Protein AF-A0AAD8ZWH4-F1 (afdb_monomer_lite)

Organism: NCBI:txid2609070

pLDDT: mean 76.04, std 18.14, range [33.19, 96.25]

Sequence (184 aa):
MHLHIHHRAPTSFPIEGVAQEEFKTHESKQEHLYDRAARTIQRAWNKHVDIAVFKYIKSLVSFHSQGDPRLLLKYVNPKEADLLDAASGVFIRFRLGGLTFPPSIYYKIFTHRPVVDLCASSPKDYTHAGQKRPVPRQIHNGHLLAHDDRSGWYHRVENNGWRLLSGKVALSSNICCMTYRCKY

Foldseek 3Di:
DDDDDDDDDDDPDPDPVVVVVVVVVVVVVVVVVVVVVVVVVVVVVVVVVLVVVVVVVVVVQVVQQPDDVLVVCCVQPPVVSVVDDPVQQKGKHWDFDDDDPPTFIWIAIDGPDDDDDPLVVPQDDPVDPLPPDDDPVVVPPPDDDPPDPCPNGDDDDPPRDIGTRDDPPPPPDDPDDDPPPPDD

Radius of gyration: 39.27 Å; chains: 1; bounding box: 100×45×132 Å

Secondary structure (DSSP, 8-state):
------PPP------HHHHHHHHHHHHHHHHHHHHHHHHHHHHHHHHHHHHHHHHHHHHHHHHHTTS-HHHHHHHH-HHHHHH--GGG-EEEEEEEE-SSSSPEEEEEEEESS----HHHH--S-TTSGGGSPPPHHHHTTT--------TTS-------PPEE-S------SSS---------

Structure (mmCIF, N/CA/C/O backbone):
data_AF-A0AAD8ZWH4-F1
#
_entry.id   AF-A0AAD8ZWH4-F1
#
loop_
_atom_site.group_PDB
_atom_site.id
_atom_site.type_symbol
_atom_site.label_atom_id
_atom_site.label_alt_id
_atom_site.label_comp_id
_atom_site.label_asym_id
_atom_site.label_entity_id
_atom_site.label_seq_id
_atom_site.pdbx_PDB_ins_code
_atom_site.Cartn_x
_atom_site.Cartn_y
_atom_site.Cartn_z
_atom_site.occupancy
_atom_site.B_iso_or_equiv
_atom_site.auth_seq_id
_atom_site.auth_comp_id
_atom_site.auth_asym_id
_atom_site.auth_atom_id
_atom_site.pdbx_PDB_model_num
ATOM 1 N N . MET A 1 1 ? -64.662 27.764 88.617 1.00 41.22 1 MET A N 1
ATOM 2 C CA . MET A 1 1 ? -64.398 27.128 87.310 1.00 41.22 1 MET A CA 1
ATOM 3 C C . MET A 1 1 ? -63.633 28.122 86.447 1.00 41.22 1 MET A C 1
ATOM 5 O O . MET A 1 1 ? -64.223 29.100 86.018 1.00 41.22 1 MET A O 1
ATOM 9 N N . HIS A 1 2 ? -62.316 27.953 86.308 1.00 39.38 2 HIS A N 1
ATOM 10 C CA . HIS A 1 2 ? -61.442 28.829 85.515 1.00 39.38 2 HIS A CA 1
ATOM 11 C C . HIS A 1 2 ? -60.953 28.022 84.303 1.00 39.38 2 HIS A C 1
ATOM 13 O O . HIS A 1 2 ? -60.217 27.053 84.475 1.00 39.38 2 HIS A O 1
ATOM 19 N N . LEU A 1 3 ? -61.408 28.374 83.098 1.00 42.09 3 LEU A N 1
ATOM 20 C CA . LEU A 1 3 ? -60.976 27.754 81.842 1.00 42.09 3 LEU A CA 1
ATOM 21 C C . LEU A 1 3 ? -59.651 28.387 81.395 1.00 42.09 3 LEU A C 1
ATOM 23 O O . LEU A 1 3 ? -59.611 29.571 81.073 1.00 42.09 3 LEU A O 1
ATOM 27 N N . HIS A 1 4 ? -58.575 27.599 81.373 1.00 47.69 4 HIS A N 1
ATOM 28 C CA . HIS A 1 4 ? -57.314 27.979 80.733 1.00 47.69 4 HIS A CA 1
ATOM 29 C C . HIS A 1 4 ? -57.419 27.734 79.223 1.00 47.69 4 HIS A C 1
ATOM 31 O O . HIS A 1 4 ? -57.492 26.591 78.773 1.00 47.69 4 HIS A O 1
ATOM 37 N N . ILE A 1 5 ? -57.422 28.814 78.441 1.00 55.22 5 ILE A N 1
ATOM 38 C CA . ILE A 1 5 ? -57.304 28.757 76.982 1.00 55.22 5 ILE A CA 1
ATOM 39 C C . ILE A 1 5 ? -55.814 28.672 76.645 1.00 55.22 5 ILE A C 1
ATOM 41 O O . ILE A 1 5 ? -55.068 29.633 76.826 1.00 55.22 5 ILE A O 1
ATOM 45 N N . HIS A 1 6 ? -55.369 27.517 76.156 1.00 45.06 6 HIS A N 1
ATOM 46 C CA . HIS A 1 6 ? -54.030 27.371 75.594 1.00 45.06 6 HIS A CA 1
ATOM 47 C C . HIS A 1 6 ? -54.014 27.912 74.159 1.00 45.06 6 HIS A C 1
ATOM 49 O O . HIS A 1 6 ? -54.626 27.337 73.259 1.00 45.06 6 HIS A O 1
ATOM 55 N N . HIS A 1 7 ? -53.288 29.007 73.935 1.00 52.09 7 HIS A N 1
ATOM 56 C CA . HIS A 1 7 ? -52.956 29.478 72.593 1.00 52.09 7 HIS A CA 1
ATOM 57 C C . HIS A 1 7 ? -51.924 28.538 71.955 1.00 52.09 7 HIS A C 1
ATOM 59 O O . HIS A 1 7 ? -50.801 28.406 72.442 1.00 52.09 7 HIS A O 1
ATOM 65 N N . ARG A 1 8 ? -52.300 27.881 70.854 1.00 46.53 8 ARG A N 1
ATOM 66 C CA . ARG A 1 8 ? -51.381 27.092 70.025 1.00 46.53 8 ARG A CA 1
ATOM 67 C C . ARG A 1 8 ? -50.667 28.031 69.050 1.00 46.53 8 ARG A C 1
ATOM 69 O O . ARG A 1 8 ? -51.327 28.729 68.285 1.00 46.53 8 ARG A O 1
ATOM 76 N N . ALA A 1 9 ? -49.335 28.053 69.090 1.00 59.28 9 ALA A N 1
ATOM 77 C CA . ALA A 1 9 ? -48.513 28.791 68.133 1.00 59.28 9 ALA A CA 1
ATOM 78 C C . ALA A 1 9 ? -48.730 28.265 66.697 1.00 59.28 9 ALA A C 1
ATOM 80 O O . ALA A 1 9 ? -48.965 27.062 66.527 1.00 59.28 9 ALA A O 1
ATOM 81 N N . PRO A 1 10 ? -48.643 29.127 65.667 1.00 48.34 10 PRO A N 1
ATOM 82 C CA . PRO A 1 10 ? -48.803 28.704 64.287 1.00 48.34 10 PRO A CA 1
ATOM 83 C C . PRO A 1 10 ? -47.606 27.837 63.895 1.00 48.34 10 PRO A C 1
ATOM 85 O O . PRO A 1 10 ? -46.461 28.283 63.874 1.00 48.34 10 PRO A O 1
ATOM 88 N N . THR A 1 11 ? -47.878 26.570 63.605 1.00 52.94 11 THR A N 1
ATOM 89 C CA . THR A 1 11 ? -46.924 25.668 62.966 1.00 52.94 11 THR A CA 1
ATOM 90 C C . THR A 1 11 ? -46.617 26.228 61.582 1.00 52.94 11 THR A C 1
ATOM 92 O O . THR A 1 11 ? -47.502 26.260 60.727 1.00 52.94 11 THR A O 1
ATOM 95 N N . SER A 1 12 ? -45.390 26.699 61.360 1.00 56.69 12 SER A N 1
ATOM 96 C CA . SER A 1 12 ? -44.908 27.043 60.025 1.00 56.69 12 SER A CA 1
ATOM 97 C C . SER A 1 12 ? -45.000 25.799 59.144 1.00 56.69 12 SER A C 1
ATOM 99 O O . SER A 1 12 ? -44.300 24.813 59.386 1.00 56.69 12 SER A O 1
ATOM 101 N N . PHE A 1 13 ? -45.894 25.831 58.161 1.00 57.00 13 PHE A N 1
ATOM 102 C CA . PHE A 1 13 ? -45.976 24.810 57.126 1.00 57.00 13 PHE A CA 1
ATOM 103 C C . PHE A 1 13 ? -44.652 24.771 56.344 1.00 57.00 13 PHE A C 1
ATOM 105 O O . PHE A 1 13 ? -44.111 25.838 56.035 1.00 57.00 13 PHE A O 1
ATOM 112 N N . PRO A 1 14 ? -44.112 23.583 56.018 1.00 52.75 14 PRO A N 1
ATOM 113 C CA . PRO A 1 14 ? -42.982 23.479 55.108 1.00 52.75 14 PRO A CA 1
ATOM 114 C C . PRO A 1 14 ? -43.379 24.074 53.754 1.00 52.75 14 PRO A C 1
ATOM 116 O O . PRO A 1 14 ? -44.436 23.759 53.213 1.00 52.75 14 PRO A O 1
ATOM 119 N N . ILE A 1 15 ? -42.535 24.958 53.234 1.00 57.09 15 ILE A N 1
ATOM 120 C CA . ILE A 1 15 ? -42.694 25.636 51.947 1.00 57.09 15 ILE A CA 1
ATOM 121 C C . ILE A 1 15 ? -42.748 24.567 50.838 1.00 57.09 15 ILE A C 1
ATOM 123 O O . ILE A 1 15 ? -41.731 23.942 50.544 1.00 57.09 15 ILE A O 1
ATOM 127 N N . GLU A 1 16 ? -43.918 24.360 50.217 1.00 56.56 16 GLU A N 1
ATOM 128 C CA . GLU A 1 16 ? -44.148 23.373 49.136 1.00 56.56 16 GLU A CA 1
ATOM 129 C C . GLU A 1 16 ? -43.170 23.515 47.953 1.00 56.56 16 GLU A C 1
ATOM 131 O O . GLU A 1 16 ? -42.888 22.538 47.260 1.00 56.56 16 GLU A O 1
ATOM 136 N N . GLY A 1 17 ? -42.586 24.702 47.756 1.00 52.25 17 GLY A N 1
ATOM 137 C CA . GLY A 1 17 ? -41.589 24.955 46.712 1.00 52.25 17 GLY A CA 1
ATOM 138 C C . GLY A 1 17 ? -40.255 24.221 46.902 1.00 52.25 17 GLY A C 1
ATOM 139 O O . GLY A 1 17 ? -39.638 23.834 45.914 1.00 52.25 17 GLY A O 1
ATOM 140 N N . VAL A 1 18 ? -39.825 23.954 48.142 1.00 53.38 18 VAL A N 1
ATOM 141 C CA . VAL A 1 18 ? -38.516 23.318 48.406 1.00 53.38 18 VAL A CA 1
ATOM 142 C C . VAL A 1 18 ? -38.550 21.827 48.059 1.00 53.38 18 VAL A C 1
ATOM 144 O O . VAL A 1 18 ? -37.627 21.308 47.437 1.00 53.38 18 VAL A O 1
ATOM 147 N N . ALA A 1 19 ? -39.655 21.144 48.369 1.00 56.09 19 ALA A N 1
ATOM 148 C CA . ALA A 1 19 ? -39.824 19.725 48.056 1.00 56.09 19 ALA A CA 1
ATOM 149 C C . ALA A 1 19 ? -39.937 19.466 46.541 1.00 56.09 19 ALA A C 1
ATOM 151 O O . ALA A 1 19 ? -39.460 18.446 46.041 1.00 56.09 19 ALA A O 1
ATOM 152 N N . GLN A 1 20 ? -40.538 20.398 45.793 1.00 52.09 20 GLN A N 1
ATOM 153 C CA . GLN A 1 20 ? -40.645 20.300 44.335 1.00 52.09 20 GLN A CA 1
ATOM 154 C C . GLN A 1 20 ? -39.304 20.551 43.629 1.00 52.09 20 GLN A C 1
ATOM 156 O O . GLN A 1 20 ? -38.992 19.863 42.654 1.00 52.09 20 GLN A O 1
ATOM 161 N N . GLU A 1 21 ? -38.485 21.485 44.124 1.00 54.97 21 GLU A N 1
ATOM 162 C CA . GLU A 1 21 ? -37.126 21.709 43.614 1.00 54.97 21 GLU A CA 1
ATOM 163 C C . GLU A 1 21 ? -36.183 20.545 43.942 1.00 54.97 21 GLU A C 1
ATOM 165 O O . GLU A 1 21 ? -35.417 20.114 43.074 1.00 54.97 21 GLU A O 1
ATOM 170 N N . GLU A 1 22 ? -36.267 19.965 45.143 1.00 59.69 22 GLU A N 1
ATOM 171 C CA . GLU A 1 22 ? -35.488 18.777 45.506 1.00 59.69 22 GLU A CA 1
ATOM 172 C C . GLU A 1 22 ? -35.849 17.571 44.625 1.00 59.69 22 GLU A C 1
ATOM 174 O O . GLU A 1 22 ? -34.952 16.920 44.083 1.00 59.69 22 GLU A O 1
ATOM 179 N N . PHE A 1 23 ? -37.139 17.317 44.382 1.00 59.16 23 PHE A N 1
ATOM 180 C CA . PHE A 1 23 ? -37.594 16.214 43.528 1.00 59.16 23 PHE A CA 1
ATOM 181 C C . PHE A 1 23 ? -37.084 16.338 42.079 1.00 59.16 23 PHE A C 1
ATOM 183 O O . PHE A 1 23 ? -36.495 15.396 41.544 1.00 59.16 23 PHE A O 1
ATOM 190 N N . LYS A 1 24 ? -37.188 17.531 41.473 1.00 64.38 24 LYS A N 1
ATOM 191 C CA . LYS A 1 24 ? -36.640 17.816 40.128 1.00 64.38 24 LYS A CA 1
ATOM 192 C C . LYS A 1 24 ? -35.118 17.653 40.061 1.00 64.38 24 LYS A C 1
ATOM 194 O O . LYS A 1 24 ? -34.552 17.210 39.057 1.00 64.38 24 LYS A O 1
ATOM 199 N N . THR A 1 25 ? -34.434 18.007 41.145 1.00 67.31 25 THR A N 1
ATOM 200 C CA . THR A 1 25 ? -32.977 17.880 41.254 1.00 67.31 25 THR A CA 1
ATOM 201 C C . THR A 1 25 ? -32.548 16.413 41.380 1.00 67.31 25 THR A C 1
ATOM 203 O O . THR A 1 25 ? -31.485 16.034 40.893 1.00 67.31 25 THR A O 1
ATOM 206 N N . HIS A 1 26 ? -33.360 15.558 42.004 1.00 69.25 26 HIS A N 1
ATOM 207 C CA . HIS A 1 26 ? -33.101 14.120 42.102 1.00 69.25 26 HIS A CA 1
ATOM 208 C C . HIS A 1 26 ? -33.327 13.380 40.777 1.00 69.25 26 HIS A C 1
ATOM 210 O O . HIS A 1 26 ? -32.497 12.544 40.410 1.00 69.25 26 HIS A O 1
ATOM 216 N N . GLU A 1 27 ? -34.376 13.730 40.032 1.00 74.81 27 GLU A N 1
ATOM 217 C CA . GLU A 1 27 ? -34.676 13.148 38.718 1.00 74.81 27 GLU A CA 1
ATOM 218 C C . GLU A 1 27 ? -33.598 13.507 37.679 1.00 74.81 27 GLU A C 1
ATOM 220 O O . GLU A 1 27 ? -33.019 12.620 37.054 1.00 74.81 27 GLU A O 1
ATOM 225 N N . SER A 1 28 ? -33.191 14.779 37.604 1.00 76.56 28 SER A N 1
ATOM 226 C CA . SER A 1 28 ? -32.084 15.216 36.729 1.00 76.56 28 SER A CA 1
ATOM 227 C C . SER A 1 28 ? -30.731 14.586 37.098 1.00 76.56 28 SER A C 1
ATOM 229 O O . SER A 1 28 ? -29.929 14.248 36.221 1.00 76.56 28 SER A O 1
ATOM 231 N N . LYS A 1 29 ? -30.467 14.355 38.394 1.00 80.69 29 LYS A N 1
ATOM 232 C CA . LYS A 1 29 ? -29.298 13.580 38.845 1.00 80.69 29 LYS A CA 1
ATOM 233 C C . LYS A 1 29 ? -29.377 12.127 38.374 1.00 80.69 29 LYS A C 1
ATOM 235 O O . LYS A 1 29 ? -28.361 11.592 37.933 1.00 80.69 29 LYS A O 1
ATOM 240 N N . GLN A 1 30 ? -30.544 11.487 38.453 1.00 83.06 30 GLN A N 1
ATOM 241 C CA . GLN A 1 30 ? -30.736 10.117 37.972 1.00 83.06 30 GLN A CA 1
ATOM 242 C C . GLN A 1 30 ? -30.568 10.013 36.455 1.00 83.06 30 GLN A C 1
ATOM 244 O O . GLN A 1 30 ? -29.834 9.139 35.998 1.00 83.06 30 GLN A O 1
ATOM 249 N N . GLU A 1 31 ? -31.145 10.928 35.677 1.00 87.00 31 GLU A N 1
ATOM 250 C CA . GLU A 1 31 ? -30.952 10.986 34.222 1.00 87.00 31 GLU A CA 1
ATOM 251 C C . GLU A 1 31 ? -29.471 11.114 33.849 1.00 87.00 31 GLU A C 1
ATOM 253 O O . GLU A 1 31 ? -28.972 10.374 33.000 1.00 87.00 31 GLU A O 1
ATOM 258 N N . HIS A 1 32 ? -28.724 11.975 34.545 1.00 91.31 32 HIS A N 1
ATOM 259 C CA . HIS A 1 32 ? -27.287 12.127 34.323 1.00 91.31 32 HIS A CA 1
ATOM 260 C C . HIS A 1 32 ? -26.491 10.851 34.673 1.00 91.31 32 HIS A C 1
ATOM 262 O O . HIS A 1 32 ? -25.496 10.526 34.017 1.00 91.31 32 HIS A O 1
ATOM 268 N N . LEU A 1 33 ? -26.915 10.090 35.691 1.00 92.56 33 LEU A N 1
ATOM 269 C CA . LEU A 1 33 ? -26.318 8.791 36.023 1.00 92.56 33 LEU A CA 1
ATOM 270 C C . LEU A 1 33 ? -26.608 7.740 34.945 1.00 92.56 33 LEU A C 1
ATOM 272 O O . LEU A 1 33 ? -25.695 7.000 34.568 1.00 92.56 33 LEU A O 1
ATOM 276 N N . TYR A 1 34 ? -27.834 7.704 34.417 1.00 94.19 34 TYR A N 1
ATOM 277 C CA . TYR A 1 34 ? -28.201 6.814 33.316 1.00 94.19 34 TYR A CA 1
ATOM 278 C C . TYR A 1 34 ? -27.459 7.165 32.024 1.00 94.19 34 TYR A C 1
ATOM 280 O O . TYR A 1 34 ? -26.926 6.259 31.385 1.00 94.19 34 TYR A O 1
ATOM 288 N N . ASP A 1 35 ? -27.317 8.449 31.679 1.00 94.94 35 ASP A N 1
ATOM 289 C CA . ASP A 1 35 ? -26.519 8.880 30.522 1.00 94.94 35 ASP A CA 1
ATOM 290 C C . ASP A 1 35 ? -25.043 8.488 30.694 1.00 94.94 35 ASP A C 1
ATOM 292 O O . ASP A 1 35 ? -24.409 7.938 29.790 1.00 94.94 35 ASP A O 1
ATOM 296 N N . ARG A 1 36 ? -24.483 8.660 31.899 1.00 94.94 36 ARG A N 1
ATOM 297 C CA . ARG A 1 36 ? -23.110 8.226 32.198 1.00 94.94 36 ARG A CA 1
ATOM 298 C C . ARG A 1 36 ? -22.940 6.709 32.068 1.00 94.94 36 ARG A C 1
ATOM 300 O O . ARG A 1 36 ? -21.927 6.253 31.520 1.00 94.94 36 ARG A O 1
ATOM 307 N N . ALA A 1 37 ? -23.900 5.927 32.554 1.00 95.38 37 ALA A N 1
ATOM 308 C CA . ALA A 1 37 ? -23.895 4.473 32.418 1.00 95.38 37 ALA A CA 1
ATOM 309 C C . ALA A 1 37 ? -24.014 4.055 30.942 1.00 95.38 37 ALA A C 1
ATOM 311 O O . ALA A 1 37 ? -23.190 3.275 30.458 1.00 95.38 37 ALA A O 1
ATOM 312 N N . ALA A 1 38 ? -24.951 4.648 30.198 1.00 96.00 38 ALA A N 1
ATOM 313 C CA . ALA A 1 38 ? -25.151 4.405 28.774 1.00 96.00 38 ALA A CA 1
ATOM 314 C C . ALA A 1 38 ? -23.889 4.723 27.961 1.00 96.00 38 ALA A C 1
ATOM 316 O O . ALA A 1 38 ? -23.426 3.878 27.195 1.00 96.00 38 ALA A O 1
ATOM 317 N N . ARG A 1 39 ? -23.247 5.877 28.191 1.00 95.81 39 ARG A N 1
ATOM 318 C CA . ARG A 1 39 ? -21.968 6.234 27.551 1.00 95.81 39 ARG A CA 1
ATOM 319 C C . ARG A 1 39 ? -20.857 5.246 27.879 1.00 95.81 39 ARG A C 1
ATOM 321 O O . ARG A 1 39 ? -20.007 4.985 27.031 1.00 95.81 39 ARG A O 1
ATOM 328 N N . THR A 1 40 ? -20.835 4.697 29.091 1.00 96.25 40 THR A N 1
ATOM 329 C CA . THR A 1 40 ? -19.837 3.692 29.488 1.00 96.25 40 THR A CA 1
ATOM 330 C C . THR A 1 40 ? -20.035 2.397 28.704 1.00 96.25 40 THR A C 1
ATOM 332 O O . THR A 1 40 ? -19.074 1.877 28.134 1.00 96.25 40 THR A O 1
ATOM 335 N N . ILE A 1 41 ? -21.281 1.931 28.596 1.00 95.50 41 ILE A N 1
ATOM 336 C CA . ILE A 1 41 ? -21.647 0.746 27.811 1.00 95.50 41 ILE A CA 1
ATOM 337 C C . ILE A 1 41 ? -21.333 0.967 26.327 1.00 95.50 41 ILE A C 1
ATOM 339 O O . ILE A 1 41 ? -20.656 0.146 25.713 1.00 95.50 41 ILE A O 1
ATOM 343 N N . GLN A 1 42 ? -21.739 2.105 25.761 1.00 95.75 42 GLN A N 1
ATOM 344 C CA . GLN A 1 42 ? -21.472 2.459 24.364 1.00 95.75 42 GLN A CA 1
ATOM 345 C C . GLN A 1 42 ? -19.973 2.541 24.066 1.00 95.75 42 GLN A C 1
ATOM 347 O O . GLN A 1 42 ? -19.519 2.021 23.053 1.00 95.75 42 GLN A O 1
ATOM 352 N N . ARG A 1 43 ? -19.173 3.147 24.952 1.00 94.88 43 ARG A N 1
ATOM 353 C CA . ARG A 1 43 ? -17.709 3.192 24.800 1.00 94.88 43 ARG A CA 1
ATOM 354 C C . ARG A 1 43 ? -17.093 1.799 24.839 1.00 94.88 43 ARG A C 1
ATOM 356 O O . ARG A 1 43 ? -16.206 1.515 24.038 1.00 94.88 43 ARG A O 1
ATOM 363 N N . ALA A 1 44 ? -17.550 0.938 25.748 1.00 96.12 44 ALA A N 1
ATOM 364 C CA . ALA A 1 44 ? -17.080 -0.442 25.829 1.00 96.12 44 ALA A CA 1
ATOM 365 C C . ALA A 1 44 ? -17.439 -1.234 24.561 1.00 96.12 44 ALA A C 1
ATOM 367 O O . ALA A 1 44 ? -16.586 -1.939 24.021 1.00 96.12 44 ALA A O 1
ATOM 368 N N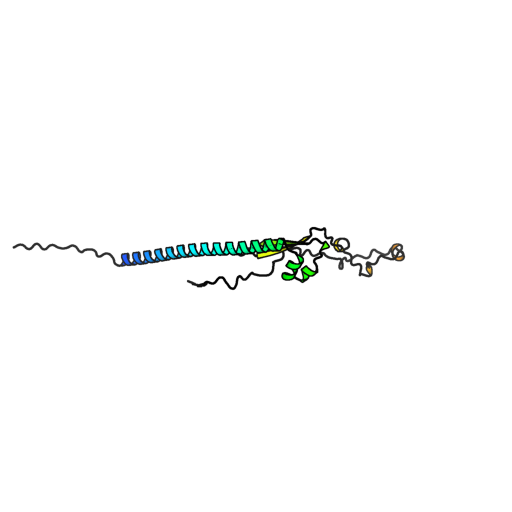 . TRP A 1 45 ? -18.659 -1.056 24.051 1.00 95.31 45 TRP A N 1
ATOM 369 C CA . TRP A 1 45 ? -19.117 -1.666 22.806 1.00 95.31 45 TRP A CA 1
ATOM 370 C C . TRP A 1 45 ? -18.326 -1.171 21.594 1.00 95.31 45 TRP A C 1
ATOM 372 O O . TRP A 1 45 ? -17.777 -1.982 20.852 1.00 95.31 45 TRP A O 1
ATOM 382 N N . ASN A 1 46 ? -18.177 0.144 21.432 1.00 92.38 46 ASN A N 1
ATOM 383 C CA . ASN A 1 46 ? -17.403 0.727 20.337 1.00 92.38 46 ASN A CA 1
ATOM 384 C C . ASN A 1 46 ? -15.953 0.237 20.376 1.00 92.38 46 ASN A C 1
ATOM 386 O O . ASN A 1 46 ? -15.439 -0.221 19.366 1.00 92.38 46 ASN A O 1
ATOM 390 N N . LYS A 1 47 ? -15.327 0.191 21.560 1.00 93.50 47 LYS A N 1
ATOM 391 C CA . LYS A 1 47 ? -13.987 -0.388 21.725 1.00 93.50 47 LYS A CA 1
ATOM 392 C C . LYS A 1 47 ? -13.936 -1.858 21.299 1.00 93.50 47 LYS A C 1
ATOM 394 O O . LYS A 1 47 ? -12.960 -2.276 20.681 1.00 93.50 47 LYS A O 1
ATOM 399 N N . HIS A 1 48 ? -14.947 -2.655 21.642 1.00 94.25 48 HIS A N 1
ATOM 400 C CA . HIS A 1 48 ? -15.020 -4.056 21.229 1.00 94.25 48 HIS A CA 1
ATOM 401 C C . HIS A 1 48 ? -15.100 -4.189 19.702 1.00 94.25 48 HIS A C 1
ATOM 403 O O . HIS A 1 48 ? -14.327 -4.950 19.116 1.00 94.25 48 HIS A O 1
ATOM 409 N N . VAL A 1 49 ? -15.976 -3.407 19.066 1.00 93.06 49 VAL A N 1
ATOM 410 C CA . VAL A 1 49 ? -16.127 -3.356 17.606 1.00 93.06 49 VAL A CA 1
ATOM 411 C C . VAL A 1 49 ? -14.829 -2.897 16.941 1.00 93.06 49 VAL A C 1
ATOM 413 O O . VAL A 1 49 ? -14.348 -3.563 16.028 1.00 93.06 49 VAL A O 1
ATOM 416 N N . ASP A 1 50 ? -14.199 -1.835 17.441 1.00 90.75 50 ASP A N 1
ATOM 417 C CA . ASP A 1 50 ? -12.944 -1.306 16.903 1.00 90.75 50 ASP A CA 1
ATOM 418 C C . ASP A 1 50 ? -11.817 -2.345 16.984 1.00 90.75 50 ASP A C 1
ATOM 420 O O . ASP A 1 50 ? -11.078 -2.567 16.021 1.00 90.75 50 ASP A O 1
ATOM 424 N N . ILE A 1 51 ? -11.711 -3.062 18.107 1.00 91.75 51 ILE A N 1
ATOM 425 C CA . ILE A 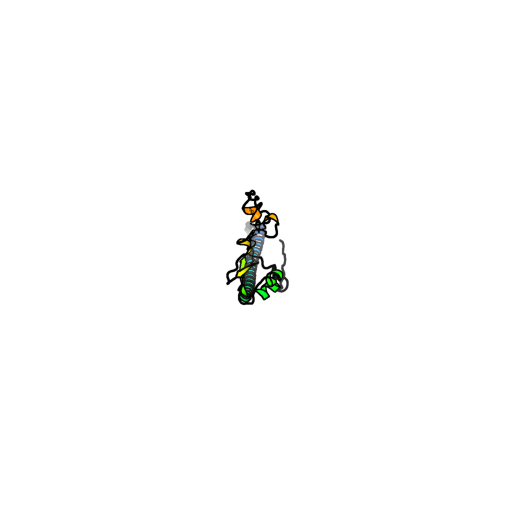1 51 ? -10.750 -4.160 18.256 1.00 91.75 51 ILE A CA 1
ATOM 426 C C . ILE A 1 51 ? -11.048 -5.284 17.255 1.00 91.75 51 ILE A C 1
ATOM 428 O O . ILE A 1 51 ? -10.111 -5.836 16.672 1.00 91.75 51 ILE A O 1
ATOM 432 N N . ALA A 1 52 ? -12.317 -5.639 17.047 1.00 91.94 52 ALA A N 1
ATOM 433 C CA . ALA A 1 52 ? -12.708 -6.680 16.099 1.00 91.94 52 ALA A CA 1
ATOM 434 C C . ALA A 1 52 ? -12.355 -6.292 14.653 1.00 91.94 52 ALA A C 1
ATOM 436 O O . ALA A 1 52 ? -11.712 -7.070 13.945 1.00 91.94 52 ALA A O 1
ATOM 437 N N . VAL A 1 53 ? -12.681 -5.063 14.248 1.00 91.06 53 VAL A N 1
ATOM 438 C CA . VAL A 1 53 ? -12.343 -4.514 12.927 1.00 91.06 53 VAL A CA 1
ATOM 439 C C . VAL A 1 53 ? -10.830 -4.472 12.726 1.00 91.06 53 VAL A C 1
ATOM 441 O O . VAL A 1 53 ? -10.330 -4.907 11.690 1.00 91.06 53 VAL A O 1
ATOM 444 N N . PHE A 1 54 ? -10.071 -4.020 13.726 1.00 90.31 54 PHE A N 1
ATOM 445 C CA . PHE A 1 54 ? -8.614 -3.992 13.639 1.00 90.31 54 PHE A CA 1
ATOM 446 C C . PHE A 1 54 ? -8.011 -5.396 13.506 1.00 90.31 54 PHE A C 1
ATOM 448 O O . PHE A 1 54 ? -7.124 -5.607 12.679 1.00 90.31 54 PHE A O 1
ATOM 455 N N . LYS A 1 55 ? -8.497 -6.372 14.284 1.00 91.31 55 LYS A N 1
ATOM 456 C CA . LYS A 1 55 ? -8.057 -7.773 14.178 1.00 91.31 55 LYS A CA 1
ATOM 457 C C . LYS A 1 55 ? -8.325 -8.341 12.786 1.00 91.31 55 LYS A C 1
ATOM 459 O O . LYS A 1 55 ? -7.440 -8.994 12.238 1.00 91.31 55 LYS A O 1
ATOM 464 N N . TYR A 1 56 ? -9.494 -8.053 12.216 1.00 90.81 56 TYR A N 1
ATOM 465 C CA . TYR A 1 56 ? -9.850 -8.453 10.855 1.00 90.81 56 TYR A CA 1
ATOM 466 C C . TYR A 1 56 ? -8.926 -7.820 9.806 1.00 90.81 56 TYR A C 1
ATOM 468 O O . TYR A 1 56 ? -8.362 -8.517 8.970 1.00 90.81 56 TYR A O 1
ATOM 476 N N . ILE A 1 57 ? -8.695 -6.506 9.876 1.00 89.25 57 ILE A N 1
ATOM 477 C CA . ILE A 1 57 ? -7.785 -5.817 8.948 1.00 89.25 57 ILE A CA 1
ATOM 478 C C . ILE A 1 57 ? -6.357 -6.370 9.077 1.00 89.25 57 ILE A C 1
ATOM 480 O O . ILE A 1 57 ? -5.675 -6.595 8.077 1.00 89.25 57 ILE A O 1
ATOM 484 N N . LYS A 1 58 ? -5.902 -6.629 10.308 1.00 89.88 58 LYS A N 1
ATOM 485 C CA . LYS A 1 58 ? -4.583 -7.206 10.578 1.00 89.88 58 LYS A CA 1
ATOM 486 C C . LYS A 1 58 ? -4.443 -8.604 9.973 1.00 89.88 58 LYS A C 1
ATOM 488 O O . LYS A 1 58 ? -3.420 -8.874 9.343 1.00 89.88 58 LYS A O 1
ATOM 493 N N . SER A 1 59 ? -5.441 -9.475 10.145 1.00 89.19 59 SER A N 1
ATOM 494 C CA . SER A 1 59 ? -5.405 -10.821 9.563 1.00 89.19 59 SER A CA 1
ATOM 495 C C . SER A 1 59 ? -5.428 -10.760 8.036 1.00 89.19 59 SER A C 1
ATOM 497 O O . SER A 1 59 ? -4.594 -11.403 7.396 1.00 89.19 59 SER A O 1
ATOM 499 N N . LEU A 1 60 ? -6.277 -9.902 7.460 1.00 86.12 60 LEU A N 1
ATOM 500 C CA . LEU A 1 60 ? -6.356 -9.661 6.021 1.00 86.12 60 LEU A CA 1
ATOM 501 C C . LEU A 1 60 ? -4.993 -9.257 5.452 1.00 86.12 60 LEU A C 1
ATOM 503 O O . LEU A 1 60 ? -4.511 -9.880 4.511 1.00 86.12 60 LEU A O 1
ATOM 507 N N . VAL A 1 61 ? -4.328 -8.260 6.035 1.00 87.25 61 VAL A N 1
ATOM 508 C CA . VAL A 1 61 ? -3.009 -7.812 5.562 1.00 87.25 61 VAL A CA 1
ATOM 509 C C . VAL A 1 61 ? -1.943 -8.903 5.714 1.00 87.25 61 VAL A C 1
ATOM 511 O O . VAL A 1 61 ? -1.105 -9.075 4.825 1.00 87.25 61 VAL A O 1
ATOM 514 N N . SER A 1 62 ? -1.972 -9.666 6.812 1.00 85.31 62 SER A N 1
ATOM 515 C CA . SER A 1 62 ? -0.995 -10.737 7.040 1.00 85.31 62 SER A CA 1
ATOM 516 C C . SER A 1 62 ? -1.117 -11.877 6.024 1.00 85.31 62 SER A C 1
ATOM 518 O O . SER A 1 62 ? -0.096 -12.358 5.539 1.00 85.31 62 SER A O 1
ATOM 520 N N . PHE A 1 63 ? -2.344 -12.242 5.638 1.00 81.88 63 PHE A N 1
ATOM 521 C CA . PHE A 1 63 ? -2.608 -13.283 4.645 1.00 81.88 63 PHE A CA 1
ATOM 522 C C . PHE A 1 63 ? -2.088 -12.885 3.259 1.00 81.88 63 PHE A C 1
ATOM 524 O O . PHE A 1 63 ? -1.331 -13.617 2.625 1.00 81.88 63 PHE A O 1
ATOM 531 N N . HIS A 1 64 ? -2.415 -11.670 2.822 1.00 78.94 64 HIS A N 1
ATOM 532 C CA . HIS A 1 64 ? -1.995 -11.150 1.522 1.00 78.94 64 HIS A CA 1
ATOM 533 C C . HIS A 1 64 ? -0.482 -10.912 1.407 1.00 78.94 64 HIS A C 1
ATOM 535 O O . HIS A 1 64 ? 0.025 -10.773 0.299 1.00 78.94 64 HIS A O 1
ATOM 541 N N . SER A 1 65 ? 0.248 -10.893 2.527 1.00 75.44 65 SER A N 1
ATOM 542 C CA . SER A 1 65 ? 1.712 -10.783 2.531 1.00 75.44 65 SER A CA 1
ATOM 543 C C . SER A 1 65 ? 2.425 -12.108 2.211 1.00 75.44 65 SER A C 1
ATOM 545 O O . SER A 1 65 ? 3.634 -12.096 2.013 1.00 75.44 65 SER A O 1
ATOM 547 N N . GLN A 1 66 ? 1.708 -13.239 2.181 1.00 78.44 66 GLN A N 1
ATOM 548 C CA . GLN A 1 66 ? 2.280 -14.581 1.973 1.00 78.44 66 GLN A CA 1
ATOM 549 C C . GLN A 1 66 ? 1.924 -15.199 0.608 1.00 78.44 66 GLN A C 1
ATOM 551 O O . GLN A 1 66 ? 2.505 -16.212 0.230 1.00 78.44 66 GLN A O 1
ATOM 556 N N . GLY A 1 67 ? 0.963 -14.621 -0.120 1.00 82.38 67 GLY A N 1
ATOM 557 C CA . GLY A 1 67 ? 0.479 -15.140 -1.403 1.00 82.38 67 GLY A CA 1
ATOM 558 C C . GLY A 1 67 ? 1.223 -14.597 -2.626 1.00 82.38 67 GLY A C 1
ATOM 559 O O . GLY A 1 67 ? 2.096 -13.738 -2.514 1.00 82.38 67 GLY A O 1
ATOM 560 N N . ASP A 1 68 ? 0.826 -15.068 -3.814 1.00 87.12 68 ASP A N 1
ATOM 561 C CA . ASP A 1 68 ? 1.337 -14.538 -5.083 1.00 87.12 68 ASP A CA 1
ATOM 562 C C . ASP A 1 68 ? 0.874 -13.076 -5.280 1.00 87.12 68 ASP A C 1
ATOM 564 O O . ASP A 1 68 ? -0.335 -12.817 -5.395 1.00 87.12 68 ASP A O 1
ATOM 568 N N . PRO A 1 69 ? 1.805 -12.104 -5.343 1.00 88.56 69 PRO A N 1
ATOM 569 C CA . PRO A 1 69 ? 1.475 -10.697 -5.529 1.00 88.56 69 PRO A CA 1
ATOM 570 C C . PRO A 1 69 ? 0.762 -10.429 -6.853 1.00 88.56 69 PRO A C 1
ATOM 572 O O . PRO A 1 69 ? -0.030 -9.490 -6.916 1.00 88.56 69 PRO A O 1
ATOM 575 N N . ARG A 1 70 ? 0.980 -11.242 -7.897 1.00 89.50 70 ARG A N 1
ATOM 576 C CA . ARG A 1 70 ? 0.283 -11.077 -9.178 1.00 89.50 70 ARG A CA 1
ATOM 577 C C . ARG A 1 70 ? -1.209 -11.351 -9.038 1.00 89.50 70 ARG A C 1
ATOM 579 O O . ARG A 1 70 ? -2.021 -10.566 -9.526 1.00 89.50 70 ARG A O 1
ATOM 586 N N . LEU A 1 71 ? -1.581 -12.434 -8.353 1.00 88.44 71 LEU A N 1
ATOM 587 C CA . LEU A 1 71 ? -2.985 -12.776 -8.108 1.00 88.44 71 LEU A CA 1
ATOM 588 C C . LEU A 1 71 ? -3.673 -11.721 -7.249 1.00 88.44 71 LEU A C 1
ATOM 590 O O . LEU A 1 71 ? -4.765 -11.275 -7.587 1.00 88.44 71 LEU A O 1
ATOM 594 N N . LEU A 1 72 ? -3.013 -11.276 -6.181 1.00 87.69 72 LEU A N 1
ATOM 595 C CA . LEU A 1 72 ? -3.494 -10.181 -5.344 1.00 87.69 72 LEU A CA 1
ATOM 596 C C . LEU A 1 72 ? -3.744 -8.913 -6.171 1.00 87.69 72 LEU A C 1
ATOM 598 O O . LEU A 1 72 ? -4.827 -8.330 -6.111 1.00 87.69 72 LEU A O 1
ATOM 602 N N . LEU A 1 73 ? -2.757 -8.500 -6.969 1.00 88.56 73 LEU A N 1
ATOM 603 C CA . LEU A 1 73 ? -2.862 -7.283 -7.760 1.00 88.56 73 LEU A CA 1
ATOM 604 C C . LEU A 1 73 ? -3.924 -7.413 -8.853 1.00 88.56 73 LEU A C 1
ATOM 606 O O . LEU A 1 73 ? -4.569 -6.424 -9.165 1.00 88.56 73 LEU A O 1
ATOM 610 N N . LYS A 1 74 ? -4.201 -8.619 -9.363 1.00 90.25 74 LYS A N 1
ATOM 611 C CA . LYS A 1 74 ? -5.282 -8.860 -10.330 1.00 90.25 74 LYS A CA 1
ATOM 612 C C . LYS A 1 74 ? -6.657 -8.443 -9.795 1.00 90.25 74 LYS A C 1
ATOM 614 O O . LYS A 1 74 ? -7.465 -7.927 -10.562 1.00 90.25 74 LYS A O 1
ATOM 619 N N . TYR A 1 75 ? -6.907 -8.626 -8.496 1.00 85.81 75 TYR A N 1
ATOM 620 C CA . TYR A 1 75 ? -8.155 -8.202 -7.847 1.00 85.81 75 TYR A CA 1
ATOM 621 C C . TYR A 1 75 ? -8.196 -6.703 -7.529 1.00 85.81 75 TYR A C 1
ATOM 623 O O . TYR A 1 75 ? -9.273 -6.120 -7.458 1.00 85.81 75 TYR A O 1
ATOM 631 N N . VAL A 1 76 ? -7.034 -6.080 -7.327 1.00 86.00 76 VAL A N 1
ATOM 632 C CA . VAL A 1 76 ? -6.922 -4.669 -6.927 1.00 86.00 76 VAL A CA 1
ATOM 633 C C . VAL A 1 76 ? -6.818 -3.749 -8.141 1.00 86.00 76 VAL A C 1
ATOM 635 O O . VAL A 1 76 ? -7.570 -2.787 -8.273 1.00 86.00 76 VAL A O 1
ATOM 638 N N . ASN A 1 77 ? -5.848 -4.024 -9.009 1.00 88.19 77 ASN A N 1
ATOM 639 C CA . ASN A 1 77 ? -5.560 -3.301 -10.235 1.00 88.19 77 ASN A CA 1
ATOM 640 C C . ASN A 1 77 ? -4.991 -4.267 -11.298 1.00 88.19 77 ASN A C 1
ATOM 642 O O . ASN A 1 77 ? -3.776 -4.492 -11.346 1.00 88.19 77 ASN A O 1
ATOM 646 N N . PRO A 1 78 ? -5.836 -4.813 -12.191 1.00 90.31 78 PRO A N 1
ATOM 647 C CA . PRO A 1 78 ? -5.403 -5.810 -13.169 1.00 90.31 78 PRO A CA 1
ATOM 648 C C . PRO A 1 78 ? -4.352 -5.273 -14.147 1.00 90.31 78 PRO A C 1
ATOM 650 O O . PRO A 1 78 ? -3.458 -6.014 -14.540 1.00 90.31 78 PRO A O 1
ATOM 653 N N . LYS A 1 79 ? -4.384 -3.972 -14.469 1.00 89.56 79 LYS A N 1
ATOM 654 C CA . LYS A 1 79 ? -3.407 -3.360 -15.382 1.00 89.56 79 LYS A CA 1
ATOM 655 C C . LYS A 1 79 ? -1.985 -3.424 -14.833 1.00 89.56 79 LYS A C 1
ATOM 657 O O . LYS A 1 79 ? -1.044 -3.635 -15.586 1.00 89.56 79 LYS A O 1
ATOM 662 N N . GLU A 1 80 ? -1.819 -3.228 -13.527 1.00 87.31 80 GLU A N 1
ATOM 663 C CA . GLU A 1 80 ? -0.501 -3.350 -12.902 1.00 87.31 80 GLU A CA 1
ATOM 664 C C . GLU A 1 80 ? -0.082 -4.810 -12.765 1.00 87.31 80 GLU A C 1
ATOM 666 O O . GLU A 1 80 ? 1.098 -5.109 -12.908 1.00 87.31 80 GLU A O 1
ATOM 671 N N . ALA A 1 81 ? -1.035 -5.717 -12.535 1.00 90.88 81 ALA A N 1
ATOM 672 C CA . ALA A 1 81 ? -0.768 -7.150 -12.452 1.00 90.88 81 ALA A CA 1
ATOM 673 C C . ALA A 1 81 ? -0.193 -7.715 -13.759 1.00 90.88 81 ALA A C 1
ATOM 675 O O . ALA A 1 81 ? 0.680 -8.579 -13.712 1.00 90.88 81 ALA A O 1
ATOM 676 N N . ASP A 1 82 ? -0.649 -7.208 -14.906 1.00 91.06 82 ASP A N 1
ATOM 677 C CA . ASP A 1 82 ? -0.151 -7.616 -16.224 1.00 91.06 82 ASP A CA 1
ATOM 678 C C . ASP A 1 82 ? 1.267 -7.100 -16.513 1.00 91.06 82 ASP A C 1
ATOM 680 O O . ASP A 1 82 ? 2.003 -7.723 -17.274 1.00 91.06 82 ASP A O 1
ATOM 684 N N . LEU A 1 83 ? 1.675 -5.999 -15.874 1.00 87.75 83 LEU A N 1
ATOM 685 C CA . LEU A 1 83 ? 3.035 -5.458 -15.959 1.00 87.75 83 LEU A CA 1
ATOM 686 C C . LEU A 1 83 ? 4.024 -6.173 -15.026 1.00 87.75 83 LEU A C 1
ATOM 688 O O . LEU A 1 83 ? 5.230 -5.947 -15.133 1.00 87.75 83 LEU A O 1
ATOM 692 N N . LEU A 1 84 ? 3.545 -7.002 -14.091 1.00 88.25 84 LEU A N 1
ATOM 693 C CA . LEU A 1 84 ? 4.421 -7.720 -13.170 1.00 88.25 84 LEU A CA 1
ATOM 694 C C . LEU A 1 84 ? 5.095 -8.906 -13.858 1.00 88.25 84 LEU A C 1
ATOM 696 O O . LEU A 1 84 ? 4.445 -9.848 -14.314 1.00 88.25 84 LEU A O 1
ATOM 700 N N . ASP A 1 85 ? 6.421 -8.895 -13.821 1.00 87.19 85 ASP A N 1
ATOM 701 C CA . ASP A 1 85 ? 7.258 -9.987 -14.293 1.00 87.19 85 ASP A CA 1
ATOM 702 C C . ASP A 1 85 ? 7.723 -10.889 -13.131 1.00 87.19 85 ASP A C 1
ATOM 704 O O . ASP A 1 85 ? 8.179 -10.425 -12.079 1.00 87.19 85 ASP A O 1
ATOM 708 N N . ALA A 1 86 ? 7.636 -12.208 -13.328 1.00 84.62 86 ALA A N 1
ATOM 709 C CA . ALA A 1 86 ? 8.059 -13.206 -12.346 1.00 84.62 86 ALA A CA 1
ATOM 710 C C . ALA A 1 86 ? 9.580 -13.162 -12.099 1.00 84.62 86 ALA A C 1
ATOM 712 O O . ALA A 1 86 ? 10.049 -13.389 -10.972 1.00 84.62 86 ALA A O 1
ATOM 713 N N . ALA A 1 87 ? 10.365 -12.807 -13.124 1.00 86.19 87 ALA A N 1
ATOM 714 C CA . ALA A 1 87 ? 11.808 -12.636 -12.995 1.00 86.19 87 ALA A CA 1
ATOM 715 C C . ALA A 1 87 ? 12.188 -11.363 -12.219 1.00 86.19 87 ALA A C 1
ATOM 717 O O . ALA A 1 87 ? 13.305 -11.283 -11.717 1.00 86.19 87 ALA A O 1
ATOM 718 N N . SER A 1 88 ? 11.260 -10.449 -11.933 1.00 86.06 88 SER A N 1
ATOM 719 C CA . SER A 1 88 ? 11.522 -9.267 -11.096 1.00 86.06 88 SER A CA 1
ATOM 720 C C . SER A 1 88 ? 11.449 -9.539 -9.583 1.00 86.06 88 SER A C 1
ATOM 722 O O . SER A 1 88 ? 11.964 -8.761 -8.778 1.00 86.06 88 SER A O 1
ATOM 724 N N . GLY A 1 89 ? 10.866 -10.670 -9.165 1.00 89.00 89 GLY A N 1
ATOM 725 C CA . GLY A 1 89 ? 10.794 -11.051 -7.746 1.00 89.00 89 GLY A CA 1
ATOM 726 C C . GLY A 1 89 ? 9.990 -10.031 -6.944 1.00 89.00 89 GLY A C 1
ATOM 727 O O . GLY A 1 89 ? 10.475 -9.474 -5.957 1.00 89.00 89 GLY A O 1
ATOM 728 N N . VAL A 1 90 ? 8.802 -9.719 -7.454 1.00 90.44 90 VAL A N 1
ATOM 729 C CA . VAL A 1 90 ? 7.915 -8.689 -6.923 1.00 90.44 90 VAL A CA 1
ATOM 730 C C . VAL A 1 90 ? 7.332 -9.143 -5.588 1.00 90.44 90 VAL A C 1
ATOM 732 O O . VAL A 1 90 ? 7.043 -10.320 -5.413 1.00 90.44 90 VAL A O 1
ATOM 735 N N . PHE A 1 91 ? 7.120 -8.213 -4.662 1.00 90.88 91 PHE A N 1
ATOM 736 C CA . PHE A 1 91 ? 6.297 -8.413 -3.474 1.00 90.88 91 PHE A CA 1
ATOM 737 C C . PHE A 1 91 ? 5.550 -7.123 -3.125 1.00 90.88 91 PHE A C 1
ATOM 739 O O . PHE A 1 91 ? 6.003 -6.014 -3.416 1.00 90.88 91 PHE A O 1
ATOM 746 N N . ILE A 1 92 ? 4.379 -7.258 -2.506 1.00 91.19 92 ILE A N 1
ATOM 747 C CA . ILE A 1 92 ? 3.537 -6.120 -2.130 1.00 91.19 92 ILE A CA 1
ATOM 748 C C . ILE A 1 92 ? 3.633 -5.928 -0.624 1.00 91.19 92 ILE A C 1
ATOM 750 O O . ILE A 1 92 ? 3.379 -6.848 0.151 1.00 91.19 92 ILE A O 1
ATOM 754 N N . ARG A 1 93 ? 3.971 -4.711 -0.198 1.00 90.94 93 ARG A N 1
ATOM 755 C CA . ARG A 1 93 ? 3.939 -4.335 1.213 1.00 90.94 93 ARG A CA 1
ATOM 756 C C . ARG A 1 93 ? 2.701 -3.506 1.486 1.00 90.94 93 ARG A C 1
ATOM 758 O O . ARG A 1 93 ? 2.433 -2.525 0.792 1.00 90.94 93 ARG A O 1
ATOM 765 N N . PHE A 1 94 ? 2.005 -3.859 2.553 1.00 91.38 94 PHE A N 1
ATOM 766 C CA . PHE A 1 94 ? 0.859 -3.114 3.043 1.00 91.38 94 PHE A CA 1
ATOM 767 C C . PHE A 1 94 ? 1.233 -2.234 4.232 1.00 91.38 94 PHE A C 1
ATOM 769 O O . PHE A 1 94 ? 2.120 -2.562 5.023 1.00 91.38 94 PHE A O 1
ATOM 776 N N . ARG A 1 95 ? 0.519 -1.121 4.376 1.00 90.25 95 ARG A N 1
ATOM 777 C CA . ARG A 1 95 ? 0.533 -0.281 5.574 1.00 90.25 95 ARG A CA 1
ATOM 778 C C . ARG A 1 95 ? -0.889 0.121 5.935 1.00 90.25 95 ARG A C 1
ATOM 780 O O . ARG A 1 95 ? -1.724 0.337 5.059 1.00 90.25 95 ARG A O 1
ATOM 787 N N . LEU A 1 96 ? -1.125 0.272 7.226 1.00 90.38 96 LEU A N 1
ATOM 788 C CA . LEU A 1 96 ? -2.334 0.890 7.749 1.00 90.38 96 LEU A CA 1
ATOM 789 C C . LEU A 1 96 ? -2.049 2.376 7.953 1.00 90.38 96 LEU A C 1
ATOM 791 O O . LEU A 1 96 ? -0.991 2.739 8.463 1.00 90.38 96 LEU A O 1
ATOM 795 N N . GLY A 1 97 ? -2.961 3.235 7.522 1.00 87.56 97 GLY A N 1
ATOM 796 C CA . GLY A 1 97 ? -2.842 4.679 7.676 1.00 87.56 97 GLY A CA 1
ATOM 797 C C . GLY A 1 97 ? -4.208 5.351 7.654 1.00 87.56 97 GLY A C 1
ATOM 798 O O . GLY A 1 97 ? -5.231 4.686 7.576 1.00 87.56 97 GLY A O 1
ATOM 799 N N . GLY A 1 98 ? -4.230 6.677 7.698 1.00 86.19 98 GLY A N 1
ATOM 800 C CA . GLY A 1 98 ? -5.466 7.456 7.763 1.00 86.19 98 GLY A CA 1
ATOM 801 C C . GLY A 1 98 ? -5.611 8.189 9.093 1.00 86.19 98 GLY A C 1
ATOM 802 O O . GLY A 1 98 ? -5.005 7.816 10.093 1.00 86.19 98 GLY A O 1
ATOM 803 N N . LEU A 1 99 ? -6.384 9.273 9.069 1.00 84.56 99 LEU A N 1
ATOM 804 C CA . LEU A 1 99 ? -6.577 10.170 10.216 1.00 84.56 99 LEU A CA 1
ATOM 805 C C . LEU A 1 99 ? -7.718 9.718 11.138 1.00 84.56 99 LEU A C 1
ATOM 807 O O . LEU A 1 99 ? -7.823 10.174 12.270 1.00 84.56 99 LEU A O 1
ATOM 811 N N . THR A 1 100 ? -8.580 8.833 10.645 1.00 85.75 100 THR A N 1
ATOM 812 C CA . THR A 1 100 ? -9.791 8.369 11.322 1.00 85.75 100 THR A CA 1
ATOM 813 C C . THR A 1 100 ? -9.810 6.851 11.373 1.00 85.75 100 THR A C 1
ATOM 815 O O . THR A 1 100 ? -9.329 6.195 10.450 1.00 85.75 100 THR A O 1
ATOM 818 N N . PHE A 1 101 ? -10.405 6.294 12.423 1.00 83.38 101 PHE A N 1
ATOM 819 C CA . PHE A 1 101 ? -10.698 4.866 12.505 1.00 83.38 101 PHE A CA 1
ATOM 820 C C . PHE A 1 101 ? -11.979 4.532 11.708 1.00 83.38 101 PHE A C 1
ATOM 822 O O . PHE A 1 101 ? -12.913 5.337 11.751 1.00 83.38 101 PHE A O 1
ATOM 829 N N . PRO A 1 102 ? -12.079 3.375 11.018 1.00 85.75 102 PRO A N 1
ATOM 830 C CA . PRO A 1 102 ? -11.052 2.347 10.793 1.00 85.75 102 PRO A CA 1
ATOM 831 C C . PRO A 1 102 ? -9.895 2.821 9.898 1.00 85.75 102 PRO A C 1
ATOM 833 O O . PRO A 1 102 ? -10.118 3.649 9.014 1.00 85.75 102 PRO A O 1
ATOM 836 N N . PRO A 1 103 ? -8.668 2.297 10.082 1.00 88.12 103 PRO A N 1
ATOM 837 C CA . PRO A 1 103 ? -7.530 2.703 9.269 1.00 88.12 103 PRO A CA 1
ATOM 838 C C . PRO A 1 103 ? -7.695 2.259 7.809 1.00 88.12 103 PRO A C 1
ATOM 840 O O . PRO A 1 103 ? -8.056 1.118 7.518 1.00 88.12 103 PRO A O 1
ATOM 843 N N . SER A 1 104 ? -7.352 3.152 6.888 1.00 88.75 104 SER A N 1
ATOM 844 C CA . SER A 1 104 ? -7.228 2.885 5.459 1.00 88.75 104 SER A CA 1
ATOM 845 C C . SER A 1 104 ? -6.000 2.025 5.159 1.00 88.75 104 SER A C 1
ATOM 847 O O . SER A 1 104 ? -4.910 2.247 5.694 1.00 88.75 104 SER A O 1
ATOM 849 N N . ILE A 1 105 ? -6.154 1.064 4.251 1.00 90.06 105 ILE A N 1
ATOM 850 C CA . ILE A 1 105 ? -5.065 0.189 3.812 1.00 90.06 105 ILE A CA 1
ATOM 851 C C . ILE A 1 105 ? -4.395 0.814 2.591 1.00 90.06 105 ILE A C 1
ATOM 853 O O . ILE A 1 105 ? -5.052 1.155 1.611 1.00 90.06 105 ILE A O 1
ATOM 857 N N . TYR A 1 106 ? -3.075 0.937 2.626 1.00 91.50 106 TYR A N 1
ATOM 858 C CA . TYR A 1 106 ? -2.274 1.352 1.481 1.00 91.50 106 TYR A CA 1
ATOM 859 C C . TYR A 1 106 ? -1.312 0.239 1.093 1.00 91.50 106 TYR A C 1
ATOM 861 O O . TYR A 1 106 ? -0.869 -0.529 1.948 1.00 91.50 106 TYR A O 1
ATOM 869 N N . TYR A 1 107 ? -0.932 0.206 -0.177 1.00 91.88 107 TYR A N 1
ATOM 870 C CA . TYR A 1 107 ? 0.021 -0.752 -0.711 1.00 91.88 107 TYR A CA 1
ATOM 871 C C . TYR A 1 107 ? 1.123 -0.063 -1.517 1.00 91.88 107 TYR A C 1
ATOM 873 O O . TYR A 1 107 ? 0.952 1.041 -2.046 1.00 91.88 107 TYR A O 1
ATOM 881 N N . LYS A 1 108 ? 2.280 -0.721 -1.578 1.00 92.25 108 LYS A N 1
ATOM 882 C CA . LYS A 1 108 ? 3.395 -0.359 -2.451 1.00 92.25 108 LYS A CA 1
ATOM 883 C C . LYS A 1 108 ? 4.077 -1.626 -2.955 1.00 92.25 108 LYS A C 1
ATOM 885 O O . LYS A 1 108 ? 4.249 -2.586 -2.203 1.00 92.25 108 LYS A O 1
ATOM 890 N N . ILE A 1 109 ? 4.431 -1.605 -4.233 1.00 91.44 109 ILE A N 1
ATOM 891 C CA . ILE A 1 109 ? 5.084 -2.709 -4.929 1.00 91.44 109 ILE A CA 1
ATOM 892 C C . ILE A 1 109 ? 6.594 -2.552 -4.751 1.00 91.44 109 ILE A C 1
ATOM 894 O O . ILE A 1 109 ? 7.139 -1.465 -4.952 1.00 91.44 109 ILE A O 1
ATOM 898 N N . PHE A 1 110 ? 7.252 -3.631 -4.352 1.00 90.62 110 PHE A N 1
ATOM 899 C CA . PHE A 1 110 ? 8.696 -3.726 -4.202 1.00 90.62 110 PHE A CA 1
ATOM 900 C C . PHE A 1 110 ? 9.220 -4.885 -5.043 1.00 90.62 110 PHE A C 1
ATOM 902 O O . PHE A 1 110 ? 8.483 -5.816 -5.366 1.00 90.62 110 PHE A O 1
ATOM 909 N N . THR A 1 111 ? 10.501 -4.838 -5.384 1.00 91.62 111 THR A N 1
ATOM 910 C CA . THR A 1 111 ? 11.196 -5.909 -6.100 1.00 91.62 111 THR A CA 1
ATOM 911 C C . THR A 1 111 ? 12.394 -6.351 -5.277 1.00 91.62 111 THR A C 1
ATOM 913 O O . THR A 1 111 ? 13.134 -5.524 -4.746 1.00 91.62 111 THR A O 1
ATOM 916 N N . HIS A 1 112 ? 12.584 -7.661 -5.134 1.00 90.06 112 HIS A N 1
ATOM 917 C CA . HIS A 1 112 ? 13.793 -8.209 -4.518 1.00 90.06 112 HIS A CA 1
ATOM 918 C C . HIS A 1 112 ? 14.989 -8.148 -5.465 1.00 90.06 112 HIS A C 1
ATOM 920 O O . HIS A 1 112 ? 16.129 -8.039 -5.018 1.00 90.06 112 HIS A O 1
ATOM 926 N N . ARG A 1 113 ? 14.729 -8.248 -6.772 1.00 91.75 113 ARG A N 1
ATOM 927 C CA . ARG A 1 113 ? 15.768 -8.235 -7.800 1.00 91.75 113 ARG A CA 1
ATOM 928 C C . ARG A 1 113 ? 15.976 -6.801 -8.304 1.00 91.75 113 ARG A C 1
ATOM 930 O O . ARG A 1 113 ? 15.019 -6.017 -8.311 1.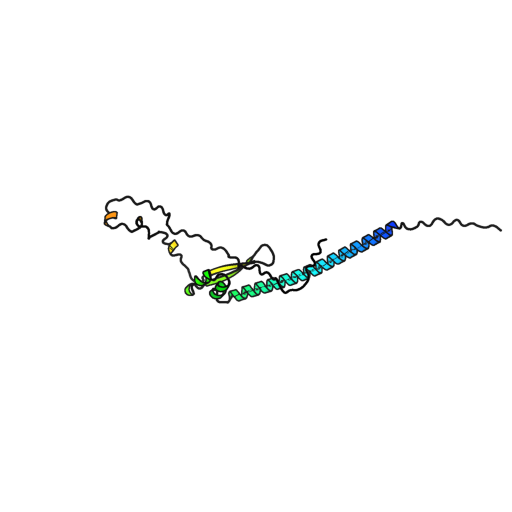00 91.75 113 ARG A O 1
ATOM 937 N N . PRO A 1 114 ? 17.213 -6.429 -8.679 1.00 89.06 114 PRO A N 1
ATOM 938 C CA . PRO A 1 114 ? 17.500 -5.093 -9.181 1.00 89.06 114 PRO A CA 1
ATOM 939 C C . PRO A 1 114 ? 16.750 -4.860 -10.495 1.00 89.06 114 PRO A C 1
ATOM 941 O O . PRO A 1 114 ? 16.824 -5.674 -11.412 1.00 89.06 114 PRO A O 1
ATOM 944 N N . VAL A 1 115 ? 16.040 -3.736 -10.578 1.00 86.12 115 VAL A N 1
ATOM 945 C CA . VAL A 1 115 ? 15.356 -3.282 -11.792 1.00 86.12 115 VAL A CA 1
ATOM 946 C C . VAL A 1 115 ? 16.037 -2.002 -12.249 1.00 86.12 115 VAL A C 1
ATOM 948 O O . VAL A 1 115 ? 16.225 -1.080 -11.456 1.00 86.12 115 VAL A O 1
ATOM 951 N N . VAL A 1 116 ? 16.426 -1.960 -13.521 1.00 87.06 116 VAL A N 1
ATOM 952 C CA . VAL A 1 116 ? 17.111 -0.815 -14.125 1.00 87.06 116 VAL A CA 1
ATOM 953 C C . VAL A 1 116 ? 16.155 -0.106 -15.073 1.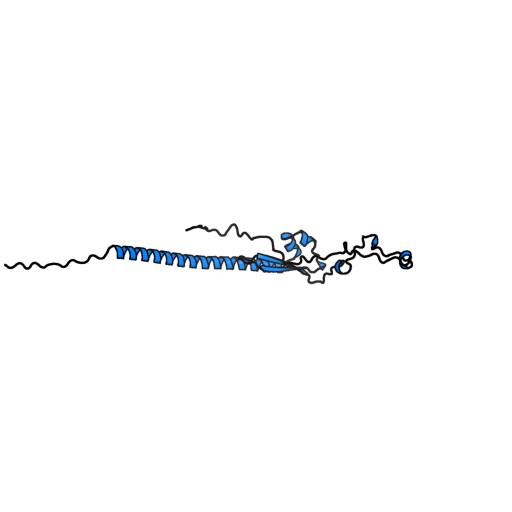00 87.06 116 VAL A C 1
ATOM 955 O O . VAL A 1 116 ? 15.558 -0.731 -15.947 1.00 87.06 116 VAL A O 1
ATOM 958 N N . ASP A 1 117 ? 16.041 1.210 -14.914 1.00 87.25 117 ASP A N 1
ATOM 959 C CA . ASP A 1 117 ? 15.400 2.071 -15.903 1.00 87.25 117 ASP A CA 1
ATOM 960 C C . ASP A 1 117 ? 16.375 2.290 -17.070 1.00 87.25 117 ASP A C 1
ATOM 962 O O . ASP A 1 117 ? 17.314 3.084 -16.981 1.00 87.25 117 ASP A O 1
ATOM 966 N N . LEU A 1 118 ? 16.177 1.545 -18.159 1.00 87.00 118 LEU A N 1
ATOM 967 C CA . LEU A 1 118 ? 17.010 1.644 -19.360 1.00 87.00 118 LEU A CA 1
ATOM 968 C C . LEU A 1 118 ? 16.947 3.044 -19.988 1.00 87.00 118 LEU A C 1
ATOM 970 O O . LEU A 1 118 ? 17.946 3.534 -20.509 1.00 87.00 118 LEU A O 1
ATOM 974 N N . CYS A 1 119 ? 15.797 3.711 -19.905 1.00 86.25 119 CYS A N 1
ATOM 975 C CA . CYS A 1 119 ? 15.610 5.035 -20.484 1.00 86.25 119 CYS A CA 1
ATOM 976 C C . CYS A 1 119 ? 16.292 6.125 -19.642 1.00 86.25 119 CYS A C 1
ATOM 978 O O . CYS A 1 119 ? 16.658 7.170 -20.174 1.00 86.25 119 CYS A O 1
ATOM 980 N N . ALA A 1 120 ? 16.551 5.880 -18.353 1.00 87.44 120 ALA A N 1
ATOM 981 C CA . ALA A 1 120 ? 17.316 6.804 -17.515 1.00 87.44 120 ALA A CA 1
ATOM 982 C C . ALA A 1 120 ? 18.801 6.887 -17.914 1.00 87.44 120 ALA A C 1
ATOM 984 O O . ALA A 1 120 ? 19.404 7.953 -17.798 1.00 87.44 120 ALA A O 1
ATOM 985 N N . SER A 1 121 ? 19.400 5.788 -18.390 1.00 87.44 121 SER A N 1
ATOM 986 C CA . SER A 1 121 ? 20.802 5.782 -18.842 1.00 87.44 121 SER A CA 1
ATOM 987 C C . SER A 1 121 ? 20.971 6.298 -20.273 1.00 87.44 121 SER A C 1
ATOM 989 O O . SER A 1 121 ? 22.063 6.717 -20.660 1.00 87.44 121 SER A O 1
ATOM 991 N N . SER A 1 122 ? 19.892 6.299 -21.0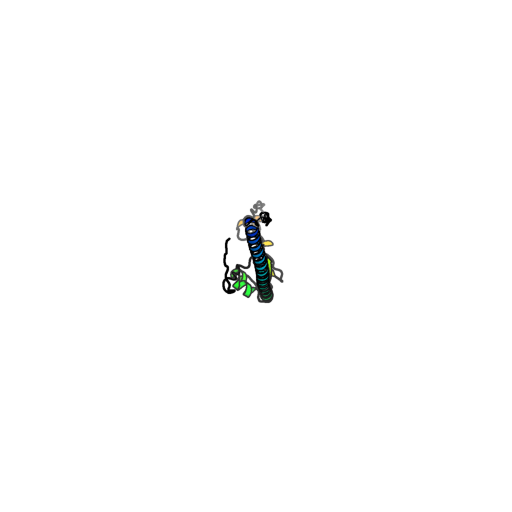58 1.00 85.62 122 SER A N 1
ATOM 992 C CA . SER A 1 122 ? 19.887 6.767 -22.439 1.00 85.62 122 SER A CA 1
ATOM 993 C C . SER A 1 122 ? 18.632 7.586 -22.749 1.00 85.62 122 SER A C 1
ATOM 995 O O . SER A 1 122 ? 17.766 7.137 -23.496 1.00 85.62 122 SER A O 1
ATOM 997 N N . PRO A 1 123 ? 18.517 8.806 -22.197 1.00 87.44 123 PRO A N 1
ATOM 998 C CA . PRO A 1 123 ? 17.281 9.576 -22.283 1.00 87.44 123 PRO A CA 1
ATOM 999 C C . PRO A 1 123 ? 17.032 10.191 -23.664 1.00 87.44 123 PRO A C 1
ATOM 1001 O O . PRO A 1 123 ? 16.017 10.842 -23.862 1.00 87.44 123 PRO A O 1
ATOM 1004 N N . LYS A 1 124 ? 17.943 10.025 -24.624 1.00 85.38 124 LYS A N 1
ATOM 1005 C CA . LYS A 1 124 ? 17.844 10.646 -25.946 1.00 85.38 124 LYS A CA 1
ATOM 1006 C C . LYS A 1 124 ? 16.726 10.020 -26.771 1.00 85.38 124 LYS A C 1
ATOM 1008 O O . LYS A 1 124 ? 16.593 8.799 -26.812 1.00 85.38 124 LYS A O 1
ATOM 1013 N N . ASP A 1 125 ? 16.005 10.852 -27.514 1.00 83.25 125 ASP A N 1
ATOM 1014 C CA . ASP A 1 125 ? 15.094 10.362 -28.543 1.00 83.25 125 ASP A CA 1
ATOM 1015 C C . ASP A 1 125 ? 15.862 10.060 -29.839 1.00 83.25 125 ASP A C 1
ATOM 1017 O O . ASP A 1 125 ? 16.214 10.940 -30.628 1.00 83.25 125 ASP A O 1
ATOM 1021 N N . TYR A 1 126 ? 16.127 8.770 -30.045 1.00 78.94 126 TYR A N 1
ATOM 1022 C CA . TYR A 1 126 ? 16.820 8.243 -31.220 1.00 78.94 126 TYR A CA 1
ATOM 1023 C C . TYR A 1 126 ? 15.961 8.211 -32.488 1.00 78.94 126 TYR A C 1
ATOM 1025 O O . TYR A 1 126 ? 16.479 7.926 -33.571 1.00 78.94 126 TYR A O 1
ATOM 1033 N N . THR A 1 127 ? 14.659 8.480 -32.380 1.00 80.00 127 THR A N 1
ATOM 1034 C CA . THR A 1 127 ? 13.755 8.508 -33.533 1.00 80.00 127 THR A CA 1
ATOM 1035 C C . THR A 1 127 ? 13.867 9.820 -34.313 1.00 80.00 127 THR A C 1
ATOM 1037 O O . THR A 1 127 ? 13.603 9.847 -35.519 1.00 80.00 127 THR A O 1
ATOM 1040 N N . HIS A 1 128 ? 14.358 10.892 -33.679 1.00 76.44 128 HIS A N 1
ATOM 1041 C CA . HIS A 1 128 ? 14.574 12.178 -34.331 1.00 76.44 128 HIS A CA 1
ATOM 1042 C C . HIS A 1 128 ? 15.683 12.120 -35.389 1.00 76.44 128 HIS A C 1
ATOM 1044 O O . HIS A 1 128 ? 16.835 11.770 -35.123 1.00 76.44 128 HIS A O 1
ATOM 1050 N N . ALA A 1 129 ? 15.356 12.549 -36.611 1.00 73.38 129 ALA A N 1
ATOM 1051 C CA . ALA A 1 129 ? 16.283 12.538 -37.743 1.00 73.38 129 ALA A CA 1
ATOM 1052 C C . ALA A 1 129 ? 17.561 13.365 -37.496 1.00 73.38 129 ALA A C 1
ATOM 1054 O O . ALA A 1 129 ? 18.622 12.984 -37.985 1.00 73.38 129 ALA A O 1
ATOM 1055 N N . GLY A 1 130 ? 17.473 14.442 -36.704 1.00 70.00 130 GLY A N 1
ATOM 1056 C CA . GLY A 1 130 ? 18.612 15.290 -36.329 1.00 70.00 130 GLY A CA 1
ATOM 1057 C C . GLY A 1 130 ? 19.555 14.690 -35.277 1.00 70.00 130 GLY A C 1
ATOM 1058 O O . GLY A 1 130 ? 20.659 15.192 -35.110 1.00 70.00 130 GLY A O 1
ATOM 1059 N N . GLN A 1 131 ? 19.149 13.612 -34.595 1.00 67.06 131 GLN A N 1
ATOM 1060 C CA . GLN A 1 131 ? 19.932 12.916 -33.559 1.00 67.06 131 GLN A CA 1
ATOM 1061 C C . GLN A 1 131 ? 20.641 11.660 -34.091 1.00 67.06 131 GLN A C 1
ATOM 1063 O O . GLN A 1 131 ? 21.400 11.000 -33.373 1.00 67.06 131 GLN A O 1
ATOM 1068 N N . LYS A 1 132 ? 20.412 11.308 -35.364 1.00 70.19 132 LYS A N 1
ATOM 1069 C CA . LYS A 1 132 ? 21.148 10.230 -36.029 1.00 70.19 132 LYS A CA 1
ATOM 1070 C C . LYS A 1 132 ? 22.630 10.588 -36.060 1.00 70.19 132 LYS A C 1
ATOM 1072 O O . LYS A 1 132 ? 22.989 11.736 -36.312 1.00 70.19 132 LYS A O 1
ATOM 1077 N N . ARG A 1 133 ? 23.493 9.594 -35.810 1.00 66.69 133 ARG A N 1
ATOM 1078 C CA . ARG A 1 133 ? 24.947 9.792 -35.856 1.00 66.69 133 ARG A CA 1
ATOM 1079 C C . ARG A 1 133 ? 25.308 10.452 -37.191 1.00 66.69 133 ARG A C 1
ATOM 1081 O O . ARG A 1 133 ? 24.943 9.888 -38.227 1.00 66.69 133 ARG A O 1
ATOM 1088 N N . PRO A 1 134 ? 25.996 11.607 -37.181 1.00 66.00 134 PRO A N 1
ATOM 1089 C CA . PRO A 1 134 ? 26.435 12.222 -38.419 1.00 66.00 134 PRO A CA 1
ATOM 1090 C C . PRO A 1 134 ? 27.303 11.212 -39.165 1.00 66.00 134 PRO A C 1
ATOM 1092 O O . PRO A 1 134 ? 28.148 10.539 -38.565 1.00 66.00 134 PRO A O 1
ATOM 1095 N N . VAL A 1 135 ? 27.076 11.062 -40.470 1.00 68.00 135 VAL A N 1
ATOM 1096 C CA . VAL A 1 135 ? 27.964 10.227 -41.287 1.00 68.00 135 VAL A CA 1
ATOM 1097 C C . VAL A 1 135 ? 29.380 10.799 -41.203 1.00 68.00 135 VAL A C 1
ATOM 1099 O O . VAL A 1 135 ? 29.515 12.013 -41.038 1.00 68.00 135 VAL A O 1
ATOM 1102 N N . PRO A 1 136 ? 30.445 9.988 -41.367 1.00 67.62 136 PRO A N 1
ATOM 1103 C CA . PRO A 1 136 ? 31.821 10.481 -41.326 1.00 67.62 136 PRO A CA 1
ATOM 1104 C C . PRO A 1 136 ? 32.010 11.771 -42.134 1.00 67.62 136 PRO A C 1
ATOM 1106 O O . PRO A 1 136 ? 32.626 12.702 -41.630 1.00 67.62 136 PRO A O 1
ATOM 1109 N N . ARG A 1 137 ? 31.341 11.876 -43.299 1.00 64.00 137 ARG A N 1
ATOM 1110 C CA . ARG A 1 137 ? 31.300 13.062 -44.177 1.00 64.00 137 ARG A CA 1
ATOM 1111 C C . ARG A 1 137 ? 30.902 14.386 -43.513 1.00 64.00 137 ARG A C 1
ATOM 1113 O O . ARG A 1 137 ? 31.339 15.453 -43.927 1.00 64.00 137 ARG A O 1
ATOM 1120 N N . GLN A 1 138 ? 30.033 14.323 -42.516 1.00 64.56 138 GLN A N 1
ATOM 1121 C CA . GLN A 1 138 ? 29.510 15.484 -41.799 1.00 64.56 138 GLN A CA 1
ATOM 1122 C C . GLN A 1 138 ? 30.407 15.891 -40.620 1.00 64.56 138 GLN A C 1
ATOM 1124 O O . GLN A 1 138 ? 30.370 17.045 -40.211 1.00 64.56 138 GLN A O 1
ATOM 1129 N N . ILE A 1 139 ? 31.231 14.971 -40.103 1.00 65.38 139 ILE A N 1
ATOM 1130 C CA . ILE A 1 139 ? 32.088 15.190 -38.926 1.00 65.38 139 ILE A CA 1
ATOM 1131 C C . ILE A 1 139 ? 33.348 15.983 -39.299 1.00 65.38 139 ILE A C 1
ATOM 1133 O O . ILE A 1 139 ? 33.766 16.864 -38.556 1.00 65.38 139 ILE A O 1
ATOM 1137 N N . HIS A 1 140 ? 33.951 15.697 -40.456 1.00 68.50 140 HIS A N 1
ATOM 1138 C CA . HIS A 1 140 ? 35.224 16.311 -40.857 1.00 68.50 140 HIS A CA 1
ATOM 1139 C C . HIS A 1 140 ? 35.099 17.678 -41.547 1.00 68.50 140 HIS A C 1
ATOM 1141 O O . HIS A 1 140 ? 36.104 18.363 -41.699 1.00 68.50 140 HIS A O 1
ATOM 1147 N N . ASN A 1 141 ? 33.887 18.112 -41.909 1.00 69.50 141 ASN A N 1
ATOM 1148 C CA . ASN A 1 141 ? 33.648 19.385 -42.604 1.00 69.50 141 ASN A CA 1
ATOM 1149 C C . ASN A 1 141 ? 33.119 20.503 -41.684 1.00 69.50 141 ASN A C 1
ATOM 1151 O O . ASN A 1 141 ? 32.411 21.395 -42.143 1.00 69.50 141 ASN A O 1
ATOM 1155 N N . GLY A 1 142 ? 33.444 20.456 -40.386 1.00 61.22 142 GLY A N 1
ATOM 1156 C CA . GLY A 1 142 ? 33.282 21.596 -39.472 1.00 61.22 142 GLY A CA 1
ATOM 1157 C C . GLY A 1 142 ? 31.849 22.103 -39.276 1.00 61.22 142 GLY A C 1
ATOM 1158 O O . GLY A 1 142 ? 31.661 23.284 -38.990 1.00 61.22 142 GLY A O 1
ATOM 1159 N N . HIS A 1 143 ? 30.830 21.256 -39.444 1.00 58.84 143 HIS A N 1
ATOM 1160 C CA . HIS A 1 143 ? 29.452 21.703 -39.262 1.00 58.84 143 HIS A CA 1
ATOM 1161 C C . HIS A 1 143 ? 29.139 21.905 -37.770 1.00 58.84 143 HIS A C 1
ATOM 1163 O O . HIS A 1 143 ? 29.427 21.034 -36.947 1.00 58.84 143 HIS A O 1
ATOM 1169 N N . LEU A 1 144 ? 28.552 23.062 -37.439 1.00 56.59 144 LEU A N 1
ATOM 1170 C CA . LEU A 1 144 ? 28.168 23.467 -36.083 1.00 56.59 144 LEU A CA 1
ATOM 1171 C C . LEU A 1 144 ? 27.376 22.355 -35.385 1.00 56.59 144 LEU A C 1
ATOM 1173 O O . LEU A 1 144 ? 26.405 21.840 -35.945 1.00 56.59 144 LEU A O 1
ATOM 1177 N N . LEU A 1 145 ? 27.798 22.010 -34.163 1.00 60.16 145 LEU A N 1
ATOM 1178 C CA . LEU A 1 145 ? 27.072 21.113 -33.266 1.00 60.16 145 LEU A CA 1
ATOM 1179 C C . LEU A 1 145 ? 25.636 21.633 -33.144 1.00 60.16 145 LEU A C 1
ATOM 1181 O O . LEU A 1 145 ? 25.412 22.702 -32.577 1.00 60.16 145 LEU A O 1
ATOM 1185 N N . ALA A 1 146 ? 24.679 20.910 -33.727 1.00 63.22 146 ALA A N 1
ATOM 1186 C CA . ALA A 1 146 ? 23.273 21.258 -33.619 1.00 63.22 146 ALA A CA 1
ATOM 1187 C C . ALA A 1 146 ? 22.910 21.352 -32.132 1.00 63.22 146 ALA A C 1
ATOM 1189 O O . ALA A 1 146 ? 23.231 20.450 -31.354 1.00 63.22 146 ALA A O 1
ATOM 1190 N N . HIS A 1 147 ? 22.288 22.462 -31.735 1.00 63.50 147 HIS A N 1
ATOM 1191 C CA . HIS A 1 147 ? 21.812 22.626 -30.370 1.00 63.50 147 HIS A CA 1
ATOM 1192 C C . HIS A 1 147 ? 20.800 21.513 -30.081 1.00 63.50 147 HIS A C 1
ATOM 1194 O O . HIS A 1 147 ? 19.766 21.423 -30.737 1.00 63.50 147 HIS A O 1
ATOM 1200 N N . ASP A 1 148 ? 21.100 20.667 -29.098 1.00 68.88 148 ASP A N 1
ATOM 1201 C CA . ASP A 1 148 ? 20.173 19.639 -28.637 1.00 68.88 148 ASP A CA 1
ATOM 1202 C C . ASP A 1 148 ? 19.110 20.317 -27.770 1.00 68.88 148 ASP A C 1
ATOM 1204 O O . ASP A 1 148 ? 19.423 20.814 -26.686 1.00 68.88 148 ASP A O 1
ATOM 1208 N N . ASP A 1 149 ? 17.883 20.431 -28.277 1.00 76.56 149 ASP A N 1
ATOM 1209 C CA . ASP A 1 149 ? 16.774 21.082 -27.570 1.00 76.56 149 ASP A CA 1
ATOM 1210 C C . ASP A 1 149 ? 16.293 20.270 -26.350 1.00 76.56 149 ASP A C 1
ATOM 1212 O O . ASP A 1 149 ? 15.561 20.798 -25.513 1.00 76.56 149 ASP A O 1
ATOM 1216 N N . ARG A 1 150 ? 16.732 19.001 -26.241 1.00 80.44 150 ARG A N 1
ATOM 1217 C CA . ARG A 1 150 ? 16.365 17.995 -25.229 1.00 80.44 150 ARG A CA 1
ATOM 1218 C C . ARG A 1 150 ? 14.859 17.847 -24.985 1.00 80.44 150 ARG A C 1
ATOM 1220 O O . ARG A 1 150 ? 14.465 17.218 -24.006 1.00 80.44 150 ARG A O 1
ATOM 1227 N N . SER A 1 151 ? 14.018 18.399 -25.853 1.00 81.25 151 SER A N 1
ATOM 1228 C CA . SER A 1 151 ? 12.578 18.529 -25.632 1.00 81.25 151 SER A CA 1
ATOM 1229 C C . SER A 1 151 ? 11.871 17.175 -25.728 1.00 81.25 151 SER A C 1
ATOM 1231 O O . SER A 1 151 ? 10.929 16.915 -24.982 1.00 81.25 151 SER A O 1
ATOM 1233 N N . GLY A 1 152 ? 12.380 16.285 -26.585 1.00 82.00 152 GLY A N 1
ATOM 1234 C CA . GLY A 1 152 ? 11.916 14.904 -26.746 1.00 82.00 152 GLY A CA 1
ATOM 1235 C C . GLY A 1 152 ? 12.608 13.882 -25.840 1.00 82.00 152 GLY A C 1
ATOM 1236 O O . GLY A 1 152 ? 12.329 12.691 -25.943 1.00 82.00 152 GLY A O 1
ATOM 1237 N N . TRP A 1 153 ? 13.535 14.299 -24.971 1.00 87.62 153 TRP A N 1
ATOM 1238 C CA . TRP A 1 153 ? 14.244 13.342 -24.124 1.00 87.62 153 TRP A CA 1
ATOM 1239 C C . TRP A 1 153 ? 13.293 12.685 -23.114 1.00 87.62 153 TRP A C 1
ATOM 1241 O O . TRP A 1 153 ? 12.393 13.323 -22.567 1.00 87.62 153 TRP A O 1
ATOM 1251 N N . TYR A 1 154 ? 13.529 11.405 -22.826 1.00 88.94 154 TYR A N 1
ATOM 1252 C CA . TYR A 1 154 ? 12.830 10.678 -21.776 1.00 88.94 154 TYR A CA 1
ATOM 1253 C C . TYR A 1 154 ? 12.913 11.447 -20.456 1.00 88.94 154 TYR A C 1
ATOM 1255 O O . TYR A 1 154 ? 13.998 11.705 -19.925 1.00 88.94 154 TYR A O 1
ATOM 1263 N N . HIS A 1 155 ? 11.744 11.779 -19.915 1.00 88.94 155 HIS A N 1
ATOM 1264 C CA . HIS A 1 155 ? 11.615 12.429 -18.625 1.00 88.94 155 HIS A CA 1
ATOM 1265 C C . HIS A 1 155 ? 10.931 11.488 -17.642 1.00 88.94 155 HIS A C 1
ATOM 1267 O O . HIS A 1 155 ? 9.762 11.123 -17.795 1.00 88.94 155 HIS A O 1
ATOM 1273 N N . ARG A 1 156 ? 11.669 11.092 -16.606 1.00 87.19 156 ARG A N 1
ATOM 1274 C CA . ARG A 1 156 ? 11.146 10.207 -15.572 1.00 87.19 156 ARG A CA 1
ATOM 1275 C C . ARG A 1 156 ? 10.284 10.995 -14.593 1.00 87.19 156 ARG A C 1
ATOM 1277 O O . ARG A 1 156 ? 10.781 11.867 -13.888 1.00 87.19 156 ARG A O 1
ATOM 1284 N N . VAL A 1 157 ? 9.012 10.619 -14.487 1.00 88.31 157 VAL A N 1
ATOM 1285 C CA . VAL A 1 157 ? 8.100 11.129 -13.455 1.00 88.31 157 VAL A CA 1
ATOM 1286 C C . VAL A 1 157 ? 7.927 10.062 -12.378 1.00 88.31 157 VAL A C 1
ATOM 1288 O O . VAL A 1 157 ? 7.344 9.001 -12.613 1.00 88.31 157 VAL A O 1
ATOM 1291 N N . GLU A 1 158 ? 8.444 10.320 -11.177 1.00 83.50 158 GLU A N 1
ATOM 1292 C CA . GLU A 1 158 ? 8.346 9.372 -10.066 1.00 83.50 158 GLU A CA 1
ATOM 1293 C C . GLU A 1 158 ? 6.979 9.428 -9.372 1.00 83.50 158 GLU A C 1
ATOM 1295 O O . GLU A 1 158 ? 6.796 10.065 -8.340 1.00 83.50 158 GLU A O 1
ATOM 1300 N N . ASN A 1 159 ? 6.022 8.649 -9.874 1.00 84.94 159 ASN A N 1
ATOM 1301 C CA . ASN A 1 159 ? 4.740 8.410 -9.200 1.00 84.94 159 ASN A CA 1
ATOM 1302 C C . ASN A 1 159 ? 4.797 7.194 -8.253 1.00 84.94 159 ASN A C 1
ATOM 1304 O O . ASN A 1 159 ? 3.871 6.382 -8.191 1.00 84.94 159 ASN A O 1
ATOM 1308 N N . ASN A 1 160 ? 5.902 7.044 -7.508 1.00 85.81 160 ASN A N 1
ATOM 1309 C CA . ASN A 1 160 ? 6.168 5.893 -6.628 1.00 85.81 160 ASN A CA 1
ATOM 1310 C C . ASN A 1 160 ? 5.632 6.081 -5.192 1.00 85.81 160 ASN A C 1
ATOM 1312 O O . ASN A 1 160 ? 6.199 5.589 -4.203 1.00 85.81 160 ASN A O 1
ATOM 1316 N N . GLY A 1 161 ? 4.547 6.841 -5.070 1.00 90.69 161 GLY A N 1
ATOM 1317 C CA . GLY A 1 161 ? 3.828 7.018 -3.819 1.00 90.69 161 GLY A CA 1
ATOM 1318 C C . GLY A 1 161 ? 3.141 5.729 -3.373 1.00 90.69 161 GLY A C 1
ATOM 1319 O O . GLY A 1 161 ? 2.922 4.795 -4.141 1.00 90.69 161 GLY A O 1
ATOM 1320 N N . TRP A 1 162 ? 2.776 5.686 -2.099 1.00 91.94 162 TRP A N 1
ATOM 1321 C CA . TRP A 1 162 ? 1.910 4.633 -1.587 1.00 91.94 162 TRP A CA 1
ATOM 1322 C C . TRP A 1 162 ? 0.495 4.796 -2.134 1.00 91.94 162 TRP A C 1
ATOM 1324 O O . TRP A 1 162 ? -0.094 5.871 -2.018 1.00 91.94 162 TRP A O 1
ATOM 1334 N N . ARG A 1 163 ? -0.064 3.717 -2.678 1.00 90.81 163 ARG A N 1
ATOM 1335 C CA . ARG A 1 163 ? -1.391 3.710 -3.296 1.00 90.81 163 ARG A CA 1
ATOM 1336 C C . ARG A 1 163 ? -2.431 3.276 -2.278 1.00 90.81 163 ARG A C 1
ATOM 1338 O O . ARG A 1 163 ? -2.176 2.383 -1.474 1.00 90.81 163 ARG A O 1
ATOM 1345 N N . LEU A 1 164 ? -3.590 3.924 -2.281 1.00 89.12 164 LEU A N 1
ATOM 1346 C CA . LEU A 1 164 ? -4.720 3.487 -1.467 1.00 89.12 164 LEU A CA 1
ATOM 1347 C C . LEU A 1 164 ? -5.272 2.187 -2.062 1.00 89.12 164 LEU A C 1
ATOM 1349 O O . LEU A 1 164 ? -5.521 2.115 -3.266 1.00 89.12 164 LEU A O 1
ATOM 1353 N N . LEU A 1 165 ? -5.462 1.168 -1.228 1.00 85.81 165 LEU A N 1
ATOM 1354 C CA . LEU A 1 165 ? -6.211 -0.022 -1.606 1.00 85.81 165 LEU A CA 1
ATOM 1355 C C . LEU A 1 165 ? -7.681 0.409 -1.694 1.00 85.81 165 LEU A C 1
ATOM 1357 O O . LEU A 1 165 ? -8.297 0.695 -0.668 1.00 85.81 165 LEU A O 1
ATOM 1361 N N . SER A 1 166 ? -8.191 0.604 -2.914 1.00 65.25 166 SER A N 1
ATOM 1362 C CA . SER A 1 166 ? -9.538 1.145 -3.119 1.00 65.25 166 SER A CA 1
ATOM 1363 C C . SER A 1 166 ? -10.575 0.280 -2.405 1.00 65.25 166 SER A C 1
ATOM 1365 O O . SER A 1 166 ? -10.529 -0.946 -2.468 1.00 65.25 166 SER A O 1
ATOM 1367 N N . GLY A 1 167 ? -11.493 0.951 -1.716 1.00 55.25 167 GLY A N 1
ATOM 1368 C CA . GLY A 1 167 ? -12.489 0.341 -0.854 1.00 55.25 167 GLY A CA 1
ATOM 1369 C C . GLY A 1 167 ? -12.462 0.997 0.516 1.00 55.25 167 GLY A C 1
ATOM 1370 O O . GLY A 1 167 ? -11.765 0.550 1.424 1.00 55.25 167 GLY A O 1
ATOM 1371 N N . LYS A 1 168 ? -13.321 2.006 0.720 1.00 44.94 168 LYS A N 1
ATOM 1372 C CA . LYS A 1 168 ? -14.013 2.039 2.010 1.00 44.94 168 LYS A CA 1
ATOM 1373 C C . LYS A 1 168 ? -14.610 0.647 2.116 1.00 44.94 168 LYS A C 1
ATOM 1375 O O . LYS A 1 168 ? -15.512 0.328 1.344 1.00 44.94 168 LYS A O 1
ATOM 1380 N N . VAL A 1 169 ? -14.076 -0.188 3.002 1.00 46.34 169 VAL A N 1
ATOM 1381 C CA . VAL A 1 169 ? -14.836 -1.326 3.492 1.00 46.34 169 VAL A CA 1
ATOM 1382 C C . VAL A 1 169 ? -16.015 -0.666 4.188 1.00 46.34 169 VAL A C 1
ATOM 1384 O O . VAL A 1 169 ? -15.957 -0.312 5.362 1.00 46.34 169 VAL A O 1
ATOM 1387 N N . ALA A 1 170 ? -17.057 -0.369 3.416 1.00 42.16 170 ALA A N 1
ATOM 1388 C CA . ALA A 1 170 ? -18.368 -0.217 3.968 1.00 42.16 170 ALA A CA 1
ATOM 1389 C C . ALA A 1 170 ? -18.619 -1.594 4.568 1.00 42.16 170 ALA A C 1
ATOM 1391 O O . ALA A 1 170 ? -19.007 -2.530 3.877 1.00 42.16 170 ALA A O 1
ATOM 1392 N N . LEU A 1 171 ? -18.348 -1.722 5.86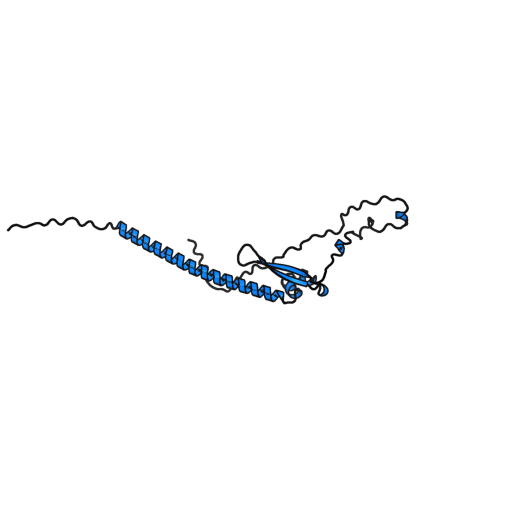5 1.00 44.19 171 LEU A N 1
ATOM 1393 C CA . LEU A 1 171 ? -18.975 -2.721 6.713 1.00 44.19 171 LEU A CA 1
ATOM 1394 C C . LEU A 1 171 ? -20.473 -2.366 6.789 1.00 44.19 171 LEU A C 1
ATOM 1396 O O . LEU A 1 171 ? -21.029 -2.145 7.856 1.00 44.19 171 LEU A O 1
ATOM 1400 N N . SER A 1 172 ? -21.118 -2.194 5.636 1.00 38.44 172 SER A N 1
ATOM 1401 C CA . SER A 1 172 ? -22.555 -2.136 5.507 1.00 38.44 172 SER A CA 1
ATOM 1402 C C . SER A 1 172 ? -23.032 -3.571 5.390 1.00 38.44 172 SER A C 1
ATOM 1404 O O . SER A 1 172 ? -22.469 -4.359 4.633 1.00 38.44 172 SER A O 1
ATOM 1406 N N . SER A 1 173 ? -24.083 -3.859 6.152 1.00 40.31 173 SER A N 1
ATOM 1407 C CA . SER A 1 173 ? -24.812 -5.123 6.252 1.00 40.31 173 SER A CA 1
ATOM 1408 C C . SER A 1 173 ? -24.032 -6.291 6.855 1.00 40.31 173 SER A C 1
ATOM 1410 O O . SER A 1 173 ? -23.508 -7.145 6.152 1.00 40.31 173 SER A O 1
ATOM 1412 N N . ASN A 1 174 ? -24.003 -6.334 8.190 1.00 41.25 174 ASN A N 1
ATOM 1413 C CA . ASN A 1 174 ? -24.603 -7.418 8.996 1.00 41.25 174 ASN A CA 1
ATOM 1414 C C . ASN A 1 174 ? -23.989 -7.491 10.403 1.00 41.25 174 ASN A C 1
ATOM 1416 O O . ASN A 1 174 ? -23.622 -8.552 10.894 1.00 41.25 174 ASN A O 1
ATOM 1420 N N . ILE A 1 175 ? -23.932 -6.348 11.088 1.00 44.47 175 ILE A N 1
ATOM 1421 C CA . ILE A 1 175 ? -24.037 -6.323 12.549 1.00 44.47 175 ILE A CA 1
ATOM 1422 C C . ILE A 1 175 ? -25.249 -5.445 12.839 1.00 44.47 175 ILE A C 1
ATOM 1424 O O . ILE A 1 175 ? -25.179 -4.222 12.925 1.00 44.47 175 ILE A O 1
ATOM 1428 N N . CYS A 1 176 ? -26.403 -6.103 12.826 1.00 38.41 176 CYS A N 1
ATOM 1429 C CA . CYS A 1 176 ? -27.657 -5.586 13.339 1.00 38.41 176 CYS A CA 1
ATOM 1430 C C . CYS A 1 176 ? -27.419 -4.966 14.725 1.00 38.41 176 CYS A C 1
ATOM 1432 O O . CYS A 1 176 ? -26.966 -5.667 15.624 1.00 38.41 176 CYS A O 1
ATOM 1434 N N . CYS A 1 177 ? -27.676 -3.667 14.890 1.00 34.78 177 CYS A N 1
ATOM 1435 C CA . CYS A 1 177 ? -28.733 -3.182 15.782 1.00 34.78 177 CYS A CA 1
ATOM 1436 C C . CYS A 1 177 ? -28.718 -1.643 15.829 1.00 34.78 177 CYS A C 1
ATOM 1438 O O . CYS A 1 177 ? -27.787 -1.027 16.338 1.00 34.78 177 CYS A O 1
ATOM 1440 N N . MET A 1 178 ? -29.779 -1.047 15.282 1.00 36.53 178 MET A N 1
ATOM 1441 C CA . MET A 1 178 ? -30.396 0.200 15.742 1.00 36.53 178 MET A CA 1
ATOM 1442 C C . MET A 1 178 ? -29.465 1.380 16.060 1.00 36.53 178 MET A C 1
ATOM 1444 O O . MET A 1 178 ? -29.210 1.711 17.218 1.00 36.53 178 MET A O 1
ATOM 1448 N N . THR A 1 179 ? -29.105 2.152 15.033 1.00 37.31 179 THR A N 1
ATOM 1449 C CA . THR A 1 179 ? -28.876 3.584 15.251 1.00 37.31 179 THR A CA 1
ATOM 1450 C C . THR A 1 179 ? -30.227 4.247 15.512 1.00 37.31 179 THR A C 1
ATOM 1452 O O . THR A 1 179 ? -30.836 4.818 14.605 1.00 37.31 179 THR A O 1
ATOM 1455 N N . TYR A 1 180 ? -30.691 4.194 16.763 1.00 38.94 180 TYR A N 1
ATOM 1456 C CA . TYR A 1 180 ? -31.533 5.260 17.287 1.00 38.94 180 TYR A CA 1
ATOM 1457 C C . TYR A 1 180 ? -30.698 6.531 17.221 1.00 38.94 180 TYR A C 1
ATOM 1459 O O . TYR A 1 180 ? -29.870 6.830 18.079 1.00 38.94 180 TYR A O 1
ATOM 1467 N N . ARG A 1 181 ? -30.888 7.266 16.131 1.00 34.94 181 ARG A N 1
ATOM 1468 C CA . ARG A 1 181 ? -30.484 8.654 16.005 1.00 34.94 181 ARG A CA 1
ATOM 1469 C C . ARG A 1 181 ? -31.440 9.475 16.873 1.00 34.94 181 ARG A C 1
ATOM 1471 O O . ARG A 1 181 ? -32.263 10.211 16.343 1.00 34.94 181 ARG A O 1
ATOM 1478 N N . CYS A 1 182 ? -31.353 9.326 18.196 1.00 33.19 182 CYS A N 1
ATOM 1479 C CA . CYS A 1 182 ? -31.916 10.308 19.114 1.00 33.19 182 CYS A CA 1
ATOM 1480 C C . CYS A 1 182 ? -31.037 11.551 19.019 1.00 33.19 182 CYS A C 1
ATOM 1482 O O . CYS A 1 182 ? -29.989 11.651 19.652 1.00 33.19 182 CYS A O 1
ATOM 1484 N N . LYS A 1 183 ? -31.451 12.465 18.142 1.00 35.78 183 LYS A N 1
ATOM 1485 C CA . LYS A 1 183 ? -31.166 13.879 18.327 1.00 35.78 183 LYS A CA 1
ATOM 1486 C C . LYS A 1 183 ? -32.045 14.347 19.487 1.00 35.78 183 LYS A C 1
ATOM 1488 O O . LYS A 1 183 ? -33.263 14.352 19.336 1.00 35.78 183 LYS A O 1
ATOM 1493 N N . TYR A 1 184 ? -31.413 14.709 20.592 1.00 36.72 184 TYR A N 1
ATOM 1494 C CA . TYR A 1 184 ? -31.858 15.813 21.432 1.00 36.72 184 TYR A CA 1
ATOM 1495 C C . TYR A 1 184 ? -30.798 16.903 21.297 1.00 36.72 184 TYR A C 1
ATOM 1497 O O . TYR A 1 184 ? -29.600 16.530 21.257 1.00 36.72 184 TYR A O 1
#